Protein AF-A0A962MI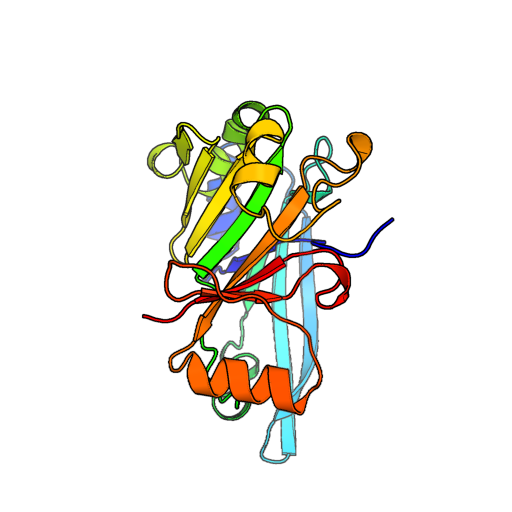Y7-F1 (afdb_monomer_lite)

Radius of gyration: 18.24 Å; chains: 1; bounding box: 44×41×44 Å

Secondary structure (DSSP, 8-state):
--SS---EEEE-S-HHHHHHHHHTTT---PEEEEEEEEEE-TTS-EEEEEEEEEEE--SS-GGG-EEEEEESSGGGTS-GGGS--TT-EEEEEEEEEEESSGGGGHHHHHHHH-GGGEEEETTEEEEEETTEEEEEEEHHHHHHH-TT-TT-S--GGG-SEEEEEEEEES-HHHHHHHHHHHT---EE-SSSEEEE-TTTTTTSEEEEE--

Foldseek 3Di:
DFWAAQEAEAEDQDQVVLLVQLVVLPQPDFDKDWDWDWAQDPVRDIDIWTKIKGWRADPVQRQHTYIYIYTPCVCRVPPVVVQDDLLQWRAWAEWEWEAQALVVCLSVLCSNQNNVQWDQDPQHIWGDDPRHIYHYGHPVCPCVVCVVAPPLDDDNVNPGHTAEIEIEGQDNVSNVVVCVVVVFDWDDDPQQWIWGYCVRVRSHIYIYHYD

pLDDT: mean 94.43, std 4.54, range [64.81, 98.5]

Structure (mmCIF, N/CA/C/O backbone):
data_AF-A0A962MIY7-F1
#
_entry.id   AF-A0A962MIY7-F1
#
loop_
_atom_site.group_PDB
_atom_site.id
_atom_site.type_symbol
_atom_site.label_atom_id
_atom_site.label_alt_id
_atom_site.label_comp_id
_atom_site.label_asym_id
_atom_site.label_entity_id
_atom_site.label_seq_id
_atom_site.pdbx_PDB_ins_code
_atom_site.Cartn_x
_atom_site.Cartn_y
_atom_site.Cartn_z
_atom_site.occupancy
_atom_site.B_iso_or_equiv
_atom_site.auth_seq_id
_atom_site.auth_comp_id
_atom_site.auth_asym_id
_atom_site.auth_atom_id
_atom_site.pdbx_PDB_model_num
ATOM 1 N N . ARG A 1 1 ? -7.114 11.416 -14.907 1.00 64.81 1 ARG A N 1
ATOM 2 C CA . ARG A 1 1 ? -7.101 11.168 -13.443 1.00 64.81 1 ARG A CA 1
ATOM 3 C C . ARG A 1 1 ? -8.048 10.003 -13.198 1.00 64.81 1 ARG A C 1
ATOM 5 O O . ARG A 1 1 ? -9.193 10.120 -13.617 1.00 64.81 1 ARG A O 1
ATOM 12 N N . ARG A 1 2 ? -7.557 8.892 -12.646 1.00 82.69 2 ARG A N 1
ATOM 13 C CA . ARG A 1 2 ? -8.313 7.644 -12.441 1.00 82.69 2 ARG A CA 1
ATOM 14 C C . ARG A 1 2 ? -8.460 7.334 -10.952 1.00 82.69 2 ARG A C 1
ATOM 16 O O . ARG A 1 2 ? -7.758 7.932 -10.138 1.00 82.69 2 ARG A O 1
ATOM 23 N N . GLU A 1 3 ? -9.341 6.402 -10.622 1.00 89.69 3 GLU A N 1
ATOM 24 C CA . GLU A 1 3 ? -9.391 5.801 -9.289 1.00 89.69 3 GLU A CA 1
ATOM 25 C C . GLU A 1 3 ? -8.168 4.896 -9.063 1.00 89.69 3 GLU A C 1
ATOM 27 O O . GLU A 1 3 ? -7.662 4.273 -10.005 1.00 89.69 3 GLU A O 1
ATOM 32 N N . GLY A 1 4 ? -7.666 4.872 -7.828 1.00 90.88 4 GLY A N 1
ATOM 33 C CA . GLY A 1 4 ? -6.518 4.067 -7.421 1.00 90.88 4 GLY A CA 1
ATOM 34 C C . GLY A 1 4 ? -5.769 4.666 -6.232 1.00 90.88 4 GLY A C 1
ATOM 35 O O . GLY A 1 4 ? -6.298 5.495 -5.487 1.00 90.88 4 GLY A O 1
ATOM 36 N N . PHE A 1 5 ? -4.511 4.255 -6.056 1.00 91.50 5 PHE A N 1
ATOM 37 C CA . PHE A 1 5 ? -3.659 4.783 -4.991 1.00 91.50 5 PHE A CA 1
ATOM 38 C C . PHE A 1 5 ? -3.386 6.266 -5.217 1.00 91.50 5 PHE A C 1
ATOM 40 O O . PHE A 1 5 ? -2.962 6.670 -6.297 1.00 91.50 5 PHE A O 1
ATOM 47 N N . SER A 1 6 ? -3.587 7.057 -4.167 1.00 89.88 6 SER A N 1
ATOM 48 C CA . SER A 1 6 ? -3.218 8.472 -4.164 1.00 89.88 6 SER A CA 1
ATOM 49 C C . SER A 1 6 ? -1.862 8.668 -3.493 1.00 89.88 6 SER A C 1
ATOM 51 O O . SER A 1 6 ? -0.923 9.164 -4.106 1.00 89.88 6 SER A O 1
ATOM 53 N N . LEU A 1 7 ? -1.753 8.241 -2.233 1.00 93.94 7 LEU A N 1
ATOM 54 C CA . LEU A 1 7 ? -0.560 8.361 -1.401 1.00 93.94 7 LEU A CA 1
ATOM 55 C C . LEU A 1 7 ? -0.507 7.184 -0.427 1.00 93.94 7 LEU A C 1
ATOM 57 O O . LEU A 1 7 ? -1.555 6.708 0.015 1.00 93.94 7 LEU A O 1
ATOM 61 N N . MET A 1 8 ? 0.697 6.768 -0.039 1.00 95.44 8 MET A N 1
ATOM 62 C CA . MET A 1 8 ? 0.891 5.789 1.034 1.00 95.44 8 MET A CA 1
ATOM 63 C C . MET A 1 8 ? 1.363 6.482 2.318 1.00 95.44 8 MET A C 1
ATOM 65 O O . MET A 1 8 ? 2.357 7.210 2.316 1.00 95.44 8 MET A O 1
ATOM 69 N N . ALA A 1 9 ? 0.635 6.245 3.410 1.00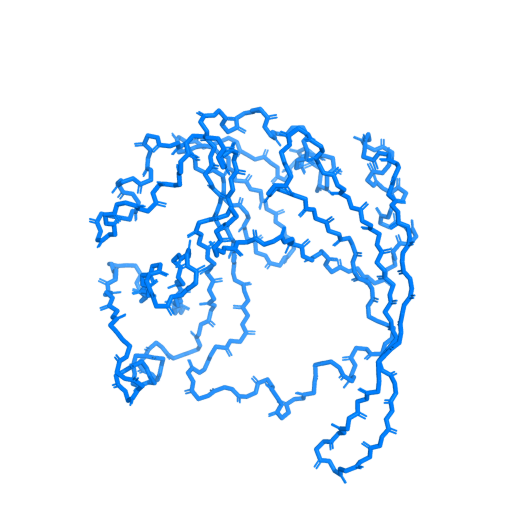 95.94 9 ALA A N 1
ATOM 70 C CA . ALA A 1 9 ? 0.964 6.750 4.737 1.00 95.94 9 ALA A CA 1
ATOM 71 C C . ALA A 1 9 ? 1.965 5.816 5.429 1.00 95.94 9 ALA A C 1
ATOM 73 O O . ALA A 1 9 ? 1.698 4.625 5.584 1.00 95.94 9 ALA A O 1
ATOM 74 N N . LEU A 1 10 ? 3.093 6.357 5.877 1.00 96.19 10 LEU A N 1
ATOM 75 C CA . LEU A 1 10 ? 4.121 5.637 6.620 1.00 96.19 10 LEU A CA 1
ATOM 76 C C . LEU A 1 10 ? 3.958 5.964 8.102 1.00 96.19 10 LEU A C 1
ATOM 78 O O . LEU A 1 10 ? 4.040 7.126 8.493 1.00 96.19 10 LEU A O 1
ATOM 82 N N . HIS A 1 11 ? 3.689 4.955 8.924 1.00 95.94 11 HIS A N 1
ATOM 83 C CA . HIS A 1 11 ? 3.542 5.149 10.363 1.00 95.94 11 HIS A CA 1
ATOM 84 C C . HIS A 1 11 ? 4.855 5.627 11.001 1.00 95.94 11 HIS A C 1
ATOM 86 O O . HIS A 1 11 ? 5.927 5.145 10.640 1.00 95.94 11 HIS A O 1
ATOM 92 N N . SER A 1 12 ? 4.745 6.551 11.955 1.00 96.31 12 SER A N 1
ATOM 93 C CA . SER A 1 12 ? 5.863 7.097 12.719 1.00 96.31 12 SER A CA 1
ATOM 94 C C . SER A 1 12 ? 5.436 7.424 14.147 1.00 96.31 12 SER A C 1
ATOM 96 O O . SER A 1 12 ? 4.415 8.084 14.352 1.00 96.31 12 SER A O 1
ATOM 98 N N . ASP A 1 13 ? 6.286 7.064 15.106 1.00 96.00 13 ASP A N 1
ATOM 99 C CA . ASP A 1 13 ? 6.188 7.493 16.509 1.00 96.00 13 ASP A CA 1
ATOM 100 C C . ASP A 1 13 ? 6.973 8.787 16.782 1.00 96.00 13 ASP A C 1
ATOM 102 O O . ASP A 1 13 ? 6.665 9.519 17.720 1.00 96.00 13 ASP A O 1
ATOM 106 N N . ASP A 1 14 ? 7.976 9.083 15.949 1.00 96.62 14 ASP A N 1
ATOM 107 C CA . ASP A 1 14 ? 8.818 10.277 16.034 1.00 96.62 14 ASP A CA 1
ATOM 108 C C . ASP A 1 14 ? 9.163 10.755 14.624 1.00 96.62 14 ASP A C 1
ATOM 110 O O . ASP A 1 14 ? 10.128 10.327 13.982 1.00 96.62 14 ASP A O 1
ATOM 114 N N . ILE A 1 15 ? 8.324 11.655 14.134 1.00 96.50 15 ILE A N 1
ATOM 115 C CA . ILE A 1 15 ? 8.387 12.116 12.755 1.00 96.50 15 ILE A CA 1
ATOM 116 C C . ILE A 1 15 ? 9.582 13.022 12.480 1.00 96.50 15 ILE A C 1
ATOM 118 O O . ILE A 1 15 ? 10.008 13.105 11.334 1.00 96.50 15 ILE A O 1
ATOM 122 N N . GLU A 1 16 ? 10.128 13.699 13.493 1.00 95.50 16 GLU A N 1
ATOM 123 C CA . GLU A 1 16 ? 11.338 14.507 13.324 1.00 95.50 16 GLU A CA 1
ATOM 124 C C . GLU A 1 16 ? 12.529 13.591 13.070 1.00 95.50 16 GLU A C 1
ATOM 126 O O . GLU A 1 16 ? 13.278 13.780 12.108 1.00 95.50 16 GLU A O 1
ATOM 131 N N . ARG A 1 17 ? 12.655 12.536 13.880 1.00 96.44 17 ARG A N 1
ATOM 132 C CA . ARG A 1 17 ? 13.689 11.519 13.705 1.00 96.44 17 ARG A CA 1
ATOM 133 C C . ARG A 1 17 ? 13.553 10.789 12.374 1.00 96.44 17 ARG A C 1
ATOM 135 O O . ARG A 1 17 ? 14.559 10.565 11.699 1.00 96.44 17 ARG A O 1
ATOM 142 N N . ASP A 1 18 ? 12.343 10.390 11.999 1.00 96.12 18 ASP A N 1
ATOM 143 C CA . ASP A 1 18 ? 12.125 9.660 10.751 1.00 96.12 18 ASP A CA 1
ATOM 144 C C . ASP A 1 18 ? 12.321 10.552 9.520 1.00 96.12 18 ASP A C 1
ATOM 146 O O . ASP A 1 18 ? 12.917 10.100 8.541 1.00 96.12 18 ASP A O 1
ATOM 150 N N . GLN A 1 19 ? 11.954 11.835 9.592 1.00 95.06 19 GLN A N 1
ATOM 151 C CA . GLN A 1 19 ? 12.275 12.810 8.551 1.00 95.06 19 GLN A CA 1
ATOM 152 C C . GLN A 1 19 ? 13.796 12.980 8.390 1.00 95.06 19 GLN A C 1
ATOM 154 O O . GLN A 1 19 ? 14.308 12.828 7.283 1.00 95.06 19 GLN A O 1
ATOM 159 N N . GLN A 1 20 ? 14.541 13.186 9.480 1.00 94.88 20 GLN A N 1
ATOM 160 C CA . GLN A 1 20 ? 16.008 13.298 9.427 1.00 94.88 20 GLN A CA 1
ATOM 161 C C . GLN A 1 20 ? 16.669 12.051 8.822 1.00 94.88 20 GLN A C 1
ATOM 163 O O . GLN A 1 20 ? 17.658 12.150 8.096 1.00 94.88 20 GLN A O 1
ATOM 168 N N . ARG A 1 21 ? 16.132 10.856 9.104 1.00 94.94 21 ARG A N 1
ATOM 169 C CA . ARG A 1 21 ? 16.646 9.592 8.555 1.00 94.94 21 ARG A CA 1
ATOM 170 C C . ARG A 1 21 ? 16.487 9.501 7.045 1.00 94.94 21 ARG A C 1
ATOM 172 O O . ARG A 1 21 ? 17.425 9.060 6.381 1.00 94.94 21 ARG A O 1
ATOM 179 N N . VAL A 1 22 ? 15.321 9.864 6.513 1.00 95.50 22 VAL A N 1
ATOM 180 C CA . VAL A 1 22 ? 15.087 9.807 5.063 1.00 95.50 22 VAL A CA 1
ATOM 181 C C . VAL A 1 22 ? 15.825 10.934 4.335 1.00 95.50 22 VAL A C 1
ATOM 183 O O . VAL A 1 22 ? 16.373 10.693 3.261 1.00 95.50 22 VAL A O 1
ATOM 186 N N . GLU A 1 23 ? 15.958 12.114 4.951 1.00 94.38 23 GLU A N 1
ATOM 187 C CA . GLU A 1 23 ? 16.774 13.227 4.442 1.00 94.38 23 GLU A CA 1
ATOM 188 C C . GLU A 1 23 ? 18.255 12.842 4.353 1.00 94.38 23 GLU A C 1
ATOM 190 O O . GLU A 1 23 ? 18.870 12.996 3.301 1.00 94.38 23 GLU A O 1
ATOM 195 N N . ALA A 1 24 ? 18.812 12.222 5.399 1.00 94.81 24 ALA A N 1
ATOM 196 C CA . ALA A 1 24 ? 20.191 11.725 5.399 1.00 94.81 24 ALA A CA 1
ATOM 197 C C . ALA A 1 24 ? 20.462 10.648 4.328 1.00 94.81 24 ALA A C 1
ATOM 199 O O . ALA A 1 24 ? 21.618 10.344 4.032 1.00 94.81 24 ALA A O 1
ATOM 200 N N . ARG A 1 25 ? 19.408 10.060 3.750 1.00 95.00 25 ARG A N 1
ATOM 201 C CA . ARG A 1 25 ? 19.469 9.088 2.650 1.00 95.00 25 ARG A CA 1
ATOM 202 C C . ARG A 1 25 ? 19.065 9.686 1.296 1.00 95.00 25 ARG A C 1
ATOM 204 O O . ARG A 1 25 ? 18.936 8.942 0.327 1.00 95.00 25 ARG A O 1
ATOM 211 N N . GLY A 1 26 ? 18.887 11.005 1.214 1.00 91.00 26 GLY A N 1
ATOM 212 C CA . GLY A 1 26 ? 18.653 11.739 -0.030 1.00 91.00 26 GLY A CA 1
ATOM 213 C C . GLY A 1 26 ? 17.190 12.056 -0.357 1.00 91.00 26 GLY A C 1
ATOM 214 O O . GLY A 1 26 ? 16.928 12.571 -1.442 1.00 91.00 26 GLY A O 1
ATOM 215 N N . LEU A 1 27 ? 16.229 11.788 0.538 1.00 91.12 27 LEU A N 1
ATOM 216 C CA . LEU A 1 27 ? 14.842 12.266 0.394 1.00 91.12 27 LEU A CA 1
ATOM 217 C C . LEU A 1 27 ? 14.665 13.606 1.106 1.00 91.12 27 LEU A C 1
ATOM 219 O O . LEU A 1 27 ? 14.038 13.699 2.159 1.00 91.12 27 LEU A O 1
ATOM 223 N N . GLU A 1 28 ? 15.256 14.641 0.518 1.00 84.19 28 GLU A N 1
ATOM 224 C CA . GLU A 1 28 ? 15.193 16.012 1.022 1.00 84.19 28 GLU A CA 1
ATOM 225 C C . GLU A 1 28 ? 13.866 16.712 0.684 1.00 84.19 28 GLU A C 1
ATOM 227 O O . GLU A 1 28 ? 13.123 16.313 -0.216 1.00 84.19 28 GLU A O 1
ATOM 232 N N . GLY A 1 29 ? 13.580 17.812 1.388 1.00 77.31 29 GLY A N 1
ATOM 233 C CA . GLY A 1 29 ? 12.489 18.722 1.026 1.00 77.31 29 GLY A CA 1
ATOM 234 C C . GLY A 1 29 ? 11.097 18.254 1.449 1.00 77.31 29 GLY A C 1
ATOM 235 O O . GLY A 1 29 ? 10.101 18.678 0.855 1.00 77.31 29 GLY A O 1
ATOM 236 N N . ALA A 1 30 ? 11.006 17.402 2.475 1.00 83.56 30 ALA A N 1
ATOM 237 C CA . ALA A 1 30 ? 9.723 16.968 3.003 1.00 83.56 30 ALA A CA 1
ATOM 238 C C . ALA A 1 30 ? 8.906 18.172 3.503 1.00 83.56 30 ALA A C 1
ATOM 240 O O . ALA A 1 30 ? 9.337 18.937 4.370 1.00 83.56 30 ALA A O 1
ATOM 241 N N . ARG A 1 31 ? 7.691 18.353 2.974 1.00 90.12 31 ARG A N 1
ATOM 242 C CA . ARG A 1 31 ? 6.809 19.434 3.435 1.00 90.12 31 ARG A CA 1
ATOM 243 C C . ARG A 1 31 ? 6.092 19.005 4.708 1.00 90.12 31 ARG A C 1
ATOM 245 O O . ARG A 1 31 ? 5.302 18.060 4.680 1.00 90.12 31 ARG A O 1
ATOM 252 N N . ARG A 1 32 ? 6.300 19.755 5.791 1.00 94.31 32 ARG A N 1
ATOM 253 C CA . ARG A 1 32 ? 5.571 19.578 7.049 1.00 94.31 32 ARG A CA 1
ATOM 254 C C . ARG A 1 32 ? 4.132 20.077 6.933 1.00 94.31 32 ARG A C 1
ATOM 256 O O . ARG A 1 32 ? 3.893 21.194 6.468 1.00 94.31 32 ARG A O 1
ATOM 263 N N . ILE A 1 33 ? 3.180 19.259 7.369 1.00 96.31 33 ILE A N 1
ATOM 264 C CA . ILE A 1 33 ? 1.768 19.628 7.512 1.00 96.31 33 ILE A CA 1
ATOM 265 C C . ILE A 1 33 ? 1.304 19.197 8.898 1.00 96.31 33 ILE A C 1
ATOM 267 O O . ILE A 1 33 ? 1.553 18.071 9.319 1.00 96.31 33 ILE A O 1
ATOM 271 N N . GLU A 1 34 ? 0.600 20.082 9.592 1.00 96.50 34 GLU A N 1
ATOM 272 C CA . GLU A 1 34 ? -0.001 19.799 10.891 1.00 96.50 34 GLU A CA 1
ATOM 273 C C . GLU A 1 34 ? -1.473 20.160 10.837 1.00 96.50 34 GLU A C 1
ATOM 275 O O . GLU A 1 34 ? -1.845 21.223 10.333 1.00 96.50 34 GLU A O 1
ATOM 280 N N . PHE A 1 35 ? -2.322 19.260 11.319 1.00 95.81 35 PHE A N 1
ATOM 281 C CA . PHE A 1 35 ? -3.752 19.509 11.358 1.00 95.81 35 PHE A CA 1
ATOM 282 C C . PHE A 1 35 ? -4.421 18.761 12.503 1.00 95.81 35 PHE A C 1
ATOM 284 O O . PHE A 1 35 ? -3.868 17.841 13.113 1.00 95.81 35 PHE A O 1
ATOM 291 N N . ARG A 1 36 ? -5.646 19.195 12.791 1.00 96.44 36 ARG A N 1
ATOM 292 C CA . ARG A 1 36 ? -6.515 18.619 13.808 1.00 96.44 36 ARG A CA 1
ATOM 293 C C . ARG A 1 36 ? -7.875 18.347 13.196 1.00 96.44 36 ARG A C 1
ATOM 295 O O . ARG A 1 36 ? -8.308 19.084 12.309 1.00 96.44 36 ARG A O 1
ATOM 302 N N . ARG A 1 37 ? -8.541 17.294 13.655 1.00 94.81 37 ARG A N 1
ATOM 303 C CA . ARG A 1 37 ? -9.930 17.004 13.285 1.00 94.81 37 ARG A CA 1
ATOM 304 C C . ARG A 1 37 ? -10.723 16.612 14.519 1.00 94.81 37 ARG A C 1
ATOM 306 O O . ARG A 1 37 ? -10.234 15.822 15.325 1.00 94.81 37 ARG A O 1
ATOM 313 N N . ALA A 1 38 ? -11.938 17.134 14.632 1.00 95.44 38 ALA A N 1
ATOM 314 C CA . ALA A 1 38 ? -12.875 16.698 15.655 1.00 95.44 38 ALA A CA 1
ATOM 315 C C . ALA A 1 38 ? -13.226 15.214 15.457 1.00 95.44 38 ALA A C 1
ATOM 317 O O . ALA A 1 38 ? -13.369 14.740 14.326 1.00 95.44 38 ALA A O 1
ATOM 318 N N . VAL A 1 39 ? -13.358 14.492 16.564 1.00 93.81 39 VAL A N 1
ATOM 319 C CA . VAL A 1 39 ? -13.723 13.079 16.638 1.00 93.81 39 VAL A CA 1
ATOM 320 C C . VAL A 1 39 ? -14.839 12.935 17.662 1.00 93.81 39 VAL A C 1
ATOM 322 O O . VAL A 1 39 ? -14.745 13.473 18.763 1.00 93.81 39 VAL A O 1
ATOM 325 N N . VAL A 1 40 ? -15.884 12.195 17.295 1.00 93.69 40 VAL A N 1
ATOM 326 C CA . VAL A 1 40 ? -16.938 11.763 18.218 1.00 93.69 40 VAL A CA 1
ATOM 327 C C . VAL A 1 40 ? -16.700 10.290 18.530 1.00 93.69 40 VAL A C 1
ATOM 329 O O . VAL A 1 40 ? -16.653 9.465 17.617 1.00 93.69 40 VAL A O 1
ATOM 332 N N . LEU A 1 41 ? -16.499 9.972 19.804 1.00 92.06 41 LEU A N 1
ATOM 333 C CA . LEU A 1 41 ? -16.246 8.622 20.296 1.00 92.06 41 LEU A CA 1
ATOM 334 C C . LEU A 1 41 ? -17.548 7.809 20.405 1.00 92.06 41 LEU A C 1
ATOM 336 O O . LEU A 1 41 ? -18.637 8.389 20.423 1.00 92.06 41 LEU A O 1
ATOM 340 N N . PRO A 1 42 ? -17.469 6.466 20.498 1.00 91.06 42 PRO A N 1
ATOM 341 C CA . PRO A 1 42 ? -18.657 5.614 20.614 1.00 91.06 42 PRO A CA 1
ATOM 342 C C . PRO A 1 42 ? -19.557 5.924 21.819 1.00 91.06 42 PRO A C 1
ATOM 344 O O . PRO A 1 42 ? -20.757 5.672 21.760 1.00 91.06 42 PRO A O 1
ATOM 347 N N . ASP A 1 43 ? -18.998 6.479 22.896 1.00 92.31 43 ASP A N 1
ATOM 348 C CA . ASP A 1 43 ? -19.735 6.915 24.089 1.00 92.31 43 ASP A CA 1
ATOM 349 C C . ASP A 1 43 ? -20.378 8.312 23.940 1.00 92.31 43 ASP A C 1
ATOM 351 O O . ASP A 1 43 ? -21.022 8.803 24.867 1.00 92.31 43 ASP A O 1
ATOM 355 N N . GLY A 1 44 ? -20.223 8.952 22.775 1.00 93.25 44 GLY A N 1
ATOM 356 C CA . GLY A 1 44 ? -20.698 10.304 22.481 1.00 93.25 44 GLY A CA 1
ATOM 357 C C . GLY A 1 44 ? -19.735 11.420 22.901 1.00 93.25 44 GLY A C 1
ATOM 358 O O . GLY A 1 44 ? -20.015 12.589 22.622 1.00 93.25 44 GLY A O 1
ATOM 359 N N . GLY A 1 45 ? -18.606 11.093 23.538 1.00 93.62 45 GLY A N 1
ATOM 360 C CA . GLY A 1 45 ? -17.563 12.051 23.893 1.00 93.62 45 GLY A CA 1
ATOM 361 C C . GLY A 1 45 ? -16.937 12.707 22.661 1.00 93.62 45 GLY A C 1
ATOM 362 O O . GLY A 1 45 ? -16.866 12.106 21.590 1.00 93.62 45 GLY A O 1
ATOM 363 N N . GLN A 1 46 ? -16.474 13.949 22.806 1.00 95.19 46 GLN A N 1
ATOM 364 C CA . GLN A 1 46 ? -15.793 14.682 21.737 1.00 95.19 46 GLN A CA 1
ATOM 365 C C . GLN A 1 46 ? -14.339 14.945 22.107 1.00 95.19 46 GLN A C 1
ATOM 367 O O . GLN A 1 46 ? -14.035 15.323 23.237 1.00 95.19 46 GLN A O 1
ATOM 372 N N . ASP A 1 47 ? -13.450 14.774 21.138 1.00 95.56 47 ASP A N 1
ATOM 373 C CA . ASP A 1 47 ? -12.034 15.109 21.256 1.00 95.56 47 ASP A CA 1
ATOM 374 C C . ASP A 1 47 ? -11.482 15.504 19.873 1.00 95.56 47 ASP A C 1
ATOM 376 O O . ASP A 1 47 ? -12.197 15.480 18.871 1.00 95.56 47 ASP A O 1
ATOM 380 N N . GLU A 1 48 ? -10.209 15.869 19.789 1.00 95.88 48 GLU A N 1
ATOM 381 C CA . GLU A 1 48 ? -9.524 16.181 18.540 1.00 95.88 48 GLU A CA 1
ATOM 382 C C . GLU A 1 48 ? -8.384 15.198 18.282 1.00 95.88 48 GLU A C 1
ATOM 384 O O . GLU A 1 48 ? -7.442 15.089 19.069 1.00 95.88 48 GLU A O 1
ATOM 389 N N . ALA A 1 49 ? -8.416 14.525 17.132 1.00 94.56 49 ALA A N 1
ATOM 390 C CA . ALA A 1 49 ? -7.240 13.831 16.626 1.00 94.56 49 ALA A CA 1
ATOM 391 C C . ALA A 1 49 ? -6.234 14.870 16.117 1.00 94.56 49 ALA A C 1
ATOM 393 O O . ALA A 1 49 ? -6.582 15.741 15.317 1.00 94.56 49 ALA A O 1
ATOM 394 N N . VAL A 1 50 ? -4.987 14.760 16.575 1.00 96.75 50 VAL A N 1
ATOM 395 C CA . VAL A 1 50 ? -3.886 15.668 16.234 1.00 96.75 50 VAL A CA 1
ATOM 396 C C . VAL A 1 50 ? -2.864 14.894 15.413 1.00 96.75 50 VAL A C 1
ATOM 398 O O . VAL A 1 50 ? -2.391 13.841 15.849 1.00 96.75 50 VAL A O 1
ATOM 401 N N . VAL A 1 51 ? -2.539 15.409 14.227 1.00 97.19 51 VAL A N 1
ATOM 402 C CA . VAL A 1 51 ? -1.747 14.690 13.224 1.00 97.19 51 VAL A CA 1
ATOM 403 C C . VAL A 1 51 ? -0.638 15.575 12.680 1.00 97.19 51 VAL A C 1
ATOM 405 O O . VAL A 1 51 ? -0.860 16.744 12.353 1.00 97.19 51 VAL A O 1
ATOM 408 N N . SER A 1 52 ? 0.539 14.981 12.520 1.00 97.94 52 SER A N 1
ATOM 409 C CA . SER A 1 5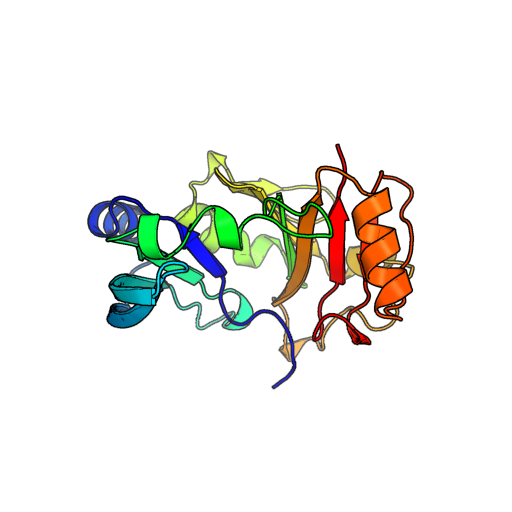2 ? 1.656 15.574 11.798 1.00 97.94 52 SER A CA 1
ATOM 410 C C . SER A 1 52 ? 2.033 14.715 10.600 1.00 97.94 52 SER A C 1
ATOM 412 O O . SER A 1 52 ? 2.192 13.501 10.735 1.00 97.94 52 SER A O 1
ATOM 414 N N . LEU A 1 53 ? 2.210 15.350 9.443 1.00 97.75 53 LEU A N 1
ATOM 415 C CA . LEU A 1 53 ? 2.635 14.711 8.202 1.00 97.75 53 LEU A CA 1
ATOM 416 C C . LEU A 1 53 ? 3.945 15.316 7.693 1.00 97.75 53 LEU A C 1
ATOM 418 O O . LEU A 1 53 ? 4.117 16.535 7.728 1.00 97.75 53 LEU A O 1
ATOM 422 N N . ALA A 1 54 ? 4.827 14.487 7.144 1.00 97.56 54 ALA A N 1
ATOM 423 C CA . ALA A 1 54 ? 5.970 14.915 6.343 1.00 97.56 54 ALA A CA 1
ATOM 424 C C . ALA A 1 54 ? 5.790 14.359 4.926 1.00 97.56 54 ALA A C 1
ATOM 426 O O . ALA A 1 54 ? 5.880 13.151 4.708 1.00 97.56 54 ALA A O 1
ATOM 427 N N . MET A 1 55 ? 5.460 15.235 3.976 1.00 96.69 55 MET A N 1
ATOM 428 C CA . MET A 1 55 ? 5.121 14.847 2.605 1.00 96.69 55 MET A CA 1
ATOM 429 C C . MET A 1 55 ? 6.385 14.534 1.803 1.00 96.69 55 MET A C 1
ATOM 431 O O . MET A 1 55 ? 7.185 15.435 1.559 1.00 96.69 55 MET A O 1
ATOM 435 N N . LEU A 1 56 ? 6.525 13.293 1.340 1.00 95.31 56 LEU A N 1
ATOM 436 C CA . LEU A 1 56 ? 7.640 12.802 0.529 1.00 95.31 56 LEU A CA 1
ATOM 437 C C . LEU A 1 56 ? 7.177 12.637 -0.923 1.00 95.31 56 LEU A C 1
ATOM 439 O O . LEU A 1 56 ? 6.885 11.534 -1.397 1.00 95.31 56 LEU A O 1
ATOM 443 N N . ILE A 1 57 ? 7.059 13.772 -1.612 1.00 92.94 57 ILE A N 1
ATOM 444 C CA . ILE A 1 57 ? 6.583 13.828 -2.997 1.00 92.94 57 ILE A CA 1
ATOM 445 C C . ILE A 1 57 ? 7.654 13.285 -3.943 1.00 92.94 57 ILE A C 1
ATOM 447 O O . ILE A 1 57 ? 8.830 13.611 -3.807 1.00 92.94 57 ILE A O 1
ATOM 451 N N . GLN A 1 58 ? 7.232 12.486 -4.923 1.00 91.25 58 GLN A N 1
ATOM 452 C CA . GLN A 1 58 ? 8.075 11.978 -6.003 1.00 91.25 58 GLN A CA 1
ATOM 453 C C . GLN A 1 58 ? 7.687 12.646 -7.326 1.00 91.25 58 GLN A C 1
ATOM 455 O O . GLN A 1 58 ? 6.775 12.171 -7.996 1.00 91.25 58 GLN A O 1
ATOM 460 N N . PRO A 1 59 ? 8.344 13.748 -7.737 1.00 89.94 59 PRO A N 1
ATOM 461 C CA . PRO A 1 59 ? 7.948 14.483 -8.939 1.00 89.94 59 PRO A CA 1
ATOM 462 C C . PRO A 1 59 ? 8.044 13.656 -10.224 1.00 89.94 59 PRO A C 1
ATOM 464 O O . PRO A 1 59 ? 7.195 13.797 -11.098 1.00 89.94 59 PRO A O 1
ATOM 467 N N . ALA A 1 60 ? 9.052 12.781 -10.324 1.00 90.19 60 ALA A N 1
ATOM 468 C CA . ALA A 1 60 ? 9.210 11.880 -11.465 1.00 90.19 60 ALA A CA 1
ATOM 469 C C . ALA A 1 60 ? 8.110 10.807 -11.510 1.00 90.19 60 ALA A C 1
ATOM 471 O O . ALA A 1 60 ? 7.677 10.417 -12.589 1.00 90.19 60 ALA A O 1
ATOM 472 N N . TYR A 1 61 ? 7.634 10.373 -10.337 1.00 92.06 61 TYR A N 1
ATOM 473 C CA . TYR A 1 61 ? 6.644 9.309 -10.187 1.00 92.06 61 TYR A CA 1
ATOM 474 C C . TYR A 1 61 ? 5.571 9.689 -9.154 1.00 92.06 61 TYR A C 1
ATOM 476 O O . TYR A 1 61 ? 5.555 9.143 -8.047 1.00 92.06 61 TYR A O 1
ATOM 484 N N . PRO A 1 62 ? 4.651 10.620 -9.475 1.00 92.00 62 PRO A N 1
ATOM 485 C CA . PRO A 1 62 ? 3.726 11.177 -8.485 1.00 92.00 62 PRO A CA 1
ATOM 486 C C . PRO A 1 62 ? 2.869 10.126 -7.774 1.00 92.00 62 PRO A C 1
ATOM 488 O O . PRO A 1 62 ? 2.623 10.258 -6.576 1.00 92.00 62 PRO A O 1
ATOM 491 N N . ASN A 1 63 ? 2.500 9.052 -8.476 1.00 93.00 63 ASN A N 1
ATOM 492 C CA . ASN A 1 63 ? 1.699 7.938 -7.958 1.00 93.00 63 ASN A CA 1
ATOM 493 C C . ASN A 1 63 ? 2.458 7.026 -6.967 1.00 93.00 63 ASN A C 1
ATOM 495 O O . ASN A 1 63 ? 1.861 6.111 -6.400 1.00 93.00 63 ASN A O 1
ATOM 499 N N . LEU A 1 64 ? 3.757 7.261 -6.753 1.00 94.69 64 LEU A N 1
ATOM 500 C CA . LEU A 1 64 ? 4.570 6.616 -5.714 1.00 94.69 64 LEU A CA 1
ATOM 501 C C . LEU A 1 64 ? 4.796 7.510 -4.494 1.00 94.69 64 LEU A C 1
ATOM 503 O O . LEU A 1 64 ? 5.484 7.100 -3.562 1.00 94.69 64 LEU A O 1
ATOM 507 N N . SER A 1 65 ? 4.254 8.729 -4.497 1.00 94.75 65 SER A N 1
ATOM 508 C CA . SER A 1 65 ? 4.453 9.666 -3.396 1.00 94.75 65 SER A CA 1
ATOM 509 C C . SER A 1 65 ? 3.930 9.084 -2.081 1.00 94.75 65 SER A C 1
ATOM 511 O O . SER A 1 65 ? 2.869 8.454 -2.014 1.00 94.75 65 SER A O 1
ATOM 513 N N . THR A 1 66 ? 4.676 9.327 -1.012 1.00 95.94 66 THR A N 1
ATOM 514 C CA . THR A 1 66 ? 4.352 8.855 0.336 1.00 95.94 66 THR A CA 1
ATOM 515 C C . THR A 1 66 ? 4.353 10.019 1.313 1.00 95.94 66 THR A C 1
ATOM 517 O O . THR A 1 66 ? 4.704 11.152 0.971 1.00 95.94 66 THR A O 1
ATOM 520 N N . PHE A 1 67 ? 3.931 9.768 2.544 1.00 97.12 67 PHE A N 1
ATOM 521 C CA . PHE A 1 67 ? 4.138 10.713 3.630 1.00 97.12 67 PHE A CA 1
ATOM 522 C C . PHE A 1 67 ? 4.360 9.978 4.941 1.00 97.12 67 PHE A C 1
ATOM 524 O O . PHE A 1 67 ? 3.696 8.982 5.219 1.00 97.12 67 PHE A O 1
ATOM 531 N N . ILE A 1 68 ? 5.263 10.494 5.767 1.00 97.62 68 ILE A N 1
ATOM 532 C CA . ILE A 1 68 ? 5.409 10.037 7.149 1.00 97.62 68 ILE A CA 1
ATOM 533 C C . ILE A 1 68 ? 4.256 10.635 7.953 1.00 97.62 68 ILE A C 1
ATOM 535 O O . ILE A 1 68 ? 3.941 11.811 7.786 1.00 97.62 68 ILE A O 1
ATOM 539 N N . CYS A 1 69 ? 3.606 9.836 8.791 1.00 97.50 69 CYS A N 1
ATOM 540 C CA . CYS A 1 69 ? 2.405 10.197 9.529 1.00 97.50 69 CYS A CA 1
ATOM 541 C C . CYS A 1 69 ? 2.553 9.830 11.004 1.00 97.50 69 CYS A C 1
ATOM 543 O O . CYS A 1 69 ? 2.561 8.649 11.358 1.00 97.50 69 CYS A O 1
ATOM 545 N N . GLN A 1 70 ? 2.564 10.846 11.864 1.00 97.81 70 GLN A N 1
ATOM 546 C CA . GLN A 1 70 ? 2.503 10.677 13.310 1.00 97.81 70 GLN A CA 1
ATOM 547 C C . GLN A 1 70 ? 1.123 11.067 13.831 1.00 97.81 70 GLN A C 1
ATOM 549 O O . GLN A 1 70 ? 0.659 12.197 13.655 1.00 97.81 70 GLN A O 1
ATOM 554 N N . GLN A 1 71 ? 0.476 10.103 14.481 1.00 97.06 71 GLN A N 1
ATOM 555 C CA . GLN A 1 71 ? -0.768 10.296 15.217 1.00 97.06 71 GLN A CA 1
ATOM 556 C C . GLN A 1 71 ? -0.412 10.587 16.675 1.00 97.06 71 GLN A C 1
ATOM 558 O O . GLN A 1 71 ? 0.079 9.707 17.373 1.00 97.06 71 GLN A O 1
ATOM 563 N N . HIS A 1 72 ? -0.668 11.803 17.157 1.00 96.81 72 HIS A N 1
ATOM 564 C CA . HIS A 1 72 ? -0.312 12.192 18.534 1.00 96.81 72 HIS A CA 1
ATOM 565 C C . HIS A 1 72 ? -1.305 11.680 19.581 1.00 96.81 72 HIS A C 1
ATOM 567 O O . HIS A 1 72 ? -1.007 11.645 20.771 1.00 96.81 72 HIS A O 1
ATOM 573 N N . LYS A 1 73 ? -2.505 11.292 19.136 1.00 95.56 73 LYS A N 1
ATOM 574 C CA . LYS A 1 73 ? -3.562 10.703 19.968 1.00 95.56 73 LYS A CA 1
ATOM 575 C C . LYS A 1 73 ? -4.047 9.395 19.327 1.00 95.56 73 LYS A C 1
ATOM 577 O O . LYS A 1 73 ? -5.177 9.346 18.837 1.00 95.56 73 LYS A O 1
ATOM 582 N N . PRO A 1 74 ? -3.188 8.356 19.275 1.00 93.81 74 PRO A N 1
ATOM 583 C CA . PRO A 1 74 ? -3.458 7.088 18.590 1.00 93.81 74 PRO A CA 1
ATOM 584 C C . PRO A 1 74 ? -4.795 6.449 19.006 1.00 93.81 74 PRO A C 1
ATOM 586 O O . PRO A 1 74 ? -5.553 5.965 18.168 1.00 93.81 74 PRO A O 1
ATOM 589 N N . GLN A 1 75 ? -5.139 6.531 20.289 1.00 93.12 75 GLN A N 1
ATOM 590 C CA . GLN A 1 75 ? -6.373 6.002 20.871 1.00 93.12 75 GLN A CA 1
ATOM 591 C C . GLN A 1 75 ? -7.665 6.614 20.301 1.00 93.12 75 GLN A C 1
ATOM 593 O O . GLN A 1 75 ? -8.727 6.025 20.454 1.00 93.12 75 GLN A O 1
ATOM 598 N N . LEU A 1 76 ? -7.592 7.782 19.649 1.00 93.62 76 LEU A N 1
ATOM 599 C CA . LEU A 1 76 ? -8.733 8.409 18.967 1.00 93.62 76 LEU A CA 1
ATOM 600 C C . LEU A 1 76 ? -8.879 7.953 17.506 1.00 93.62 76 LEU A C 1
ATOM 602 O O . LEU A 1 76 ? -9.840 8.325 16.836 1.00 93.62 76 LEU A O 1
ATOM 606 N N . VAL A 1 77 ? -7.906 7.200 16.991 1.00 91.31 77 VAL A N 1
ATOM 607 C CA . VAL A 1 77 ? -7.884 6.668 15.622 1.00 91.31 77 VAL A CA 1
ATOM 608 C C . VAL A 1 77 ? -8.152 5.169 15.641 1.00 91.31 77 VAL A C 1
ATOM 610 O O . VAL A 1 77 ? -9.032 4.696 14.927 1.00 91.31 77 VAL A O 1
ATOM 613 N N . TRP A 1 78 ? -7.435 4.437 16.494 1.00 91.62 78 TRP A N 1
ATOM 614 C CA . TRP A 1 78 ? -7.574 2.993 16.678 1.00 91.62 78 TRP A CA 1
ATOM 615 C C . TRP A 1 78 ? -8.501 2.683 17.853 1.00 91.62 78 TRP A C 1
ATOM 617 O O . TRP A 1 78 ? -8.099 2.092 18.855 1.00 91.62 78 TRP A O 1
ATOM 627 N N . VAL A 1 79 ? -9.750 3.138 17.750 1.00 92.88 79 VAL A N 1
ATOM 628 C CA . VAL A 1 79 ? -10.786 2.822 18.739 1.00 92.88 79 VAL A CA 1
ATOM 629 C C . VAL A 1 79 ? -11.184 1.352 18.557 1.00 92.88 79 VAL A C 1
ATOM 631 O O . VAL A 1 79 ? -11.643 1.008 17.468 1.00 92.88 79 VAL A O 1
ATOM 634 N N . PRO A 1 80 ? -11.075 0.488 19.587 1.00 91.88 80 PRO A N 1
ATOM 635 C CA . PRO A 1 80 ? -11.306 -0.953 19.440 1.00 91.88 80 PRO A CA 1
ATOM 636 C C . PRO A 1 80 ? -12.642 -1.306 18.776 1.00 91.88 80 PRO A C 1
ATOM 638 O O . PRO A 1 80 ? -12.679 -2.121 17.862 1.00 91.88 80 PRO A O 1
ATOM 641 N N . ALA A 1 81 ? -13.716 -0.601 19.146 1.00 89.69 81 ALA A N 1
ATOM 642 C CA . ALA A 1 81 ? -15.046 -0.801 18.571 1.00 89.69 81 ALA A CA 1
ATOM 643 C C . ALA A 1 81 ? -15.131 -0.519 17.054 1.00 89.69 81 ALA A C 1
ATOM 645 O O . ALA A 1 81 ? -16.040 -1.011 16.395 1.00 89.69 81 ALA A O 1
ATOM 646 N N . TRP A 1 82 ? -14.217 0.277 16.486 1.00 91.25 82 TRP A N 1
ATOM 647 C CA . TRP A 1 82 ? -14.145 0.543 15.041 1.00 91.25 82 TRP A CA 1
ATOM 648 C C . TRP A 1 82 ? -13.233 -0.433 14.294 1.00 91.25 82 TRP A C 1
ATOM 650 O O . TRP A 1 82 ? -13.303 -0.496 13.070 1.00 91.25 82 TRP A O 1
ATOM 660 N N . CYS A 1 83 ? -12.391 -1.177 15.015 1.00 92.94 83 CYS A N 1
ATOM 661 C CA . CYS A 1 83 ? -11.482 -2.182 14.462 1.00 92.94 83 CYS A CA 1
ATOM 662 C C . CYS A 1 83 ? -12.104 -3.589 14.421 1.00 92.94 83 CYS A C 1
ATOM 664 O O . CYS A 1 83 ? -11.478 -4.530 13.942 1.00 92.94 83 CYS A O 1
ATOM 666 N N . GLU A 1 84 ? -13.334 -3.752 14.914 1.00 93.50 84 GLU A N 1
ATOM 667 C CA . GLU A 1 84 ? -14.088 -4.998 14.805 1.00 93.50 84 GLU A CA 1
ATOM 668 C C . GLU A 1 84 ? -14.891 -5.021 13.500 1.00 93.50 84 GLU A C 1
ATOM 670 O O . GLU A 1 84 ? -15.937 -4.382 13.364 1.00 93.50 84 GLU A O 1
ATOM 675 N N . HIS A 1 85 ? -14.405 -5.781 12.519 1.00 95.88 85 HIS A N 1
ATOM 676 C CA . HIS A 1 85 ? -15.018 -5.846 11.196 1.00 95.88 85 HIS A CA 1
ATOM 677 C C . HIS A 1 85 ? -15.785 -7.166 10.973 1.00 95.88 85 HIS A C 1
ATOM 679 O O . HIS A 1 85 ? -15.284 -8.239 11.322 1.00 95.88 85 HIS A O 1
ATOM 685 N N . PRO A 1 86 ? -16.981 -7.151 10.342 1.00 96.88 86 PRO A N 1
ATOM 686 C CA . PRO A 1 86 ? -17.726 -8.376 10.022 1.00 96.88 86 PRO A CA 1
ATOM 687 C C . PRO A 1 86 ? -16.967 -9.354 9.117 1.00 96.88 86 PRO A C 1
ATOM 689 O O . PRO A 1 86 ? -17.149 -10.561 9.237 1.00 96.88 86 PRO A O 1
ATOM 692 N N . ASN A 1 87 ? -16.101 -8.834 8.244 1.00 97.00 87 ASN A N 1
ATOM 693 C CA . ASN A 1 87 ? -15.229 -9.616 7.362 1.00 97.00 87 ASN A CA 1
ATOM 694 C C . ASN A 1 87 ? -13.940 -10.097 8.054 1.00 97.00 87 ASN A C 1
ATOM 696 O O . ASN A 1 87 ? -13.077 -10.653 7.380 1.00 97.00 87 ASN A O 1
ATOM 700 N N . LYS A 1 88 ? -13.795 -9.833 9.362 1.00 97.44 88 LYS A N 1
ATOM 701 C CA . LYS A 1 88 ? -12.651 -10.209 10.206 1.00 97.44 88 LYS A CA 1
ATOM 702 C C . LYS A 1 88 ? -11.293 -9.703 9.717 1.00 97.44 88 LYS A C 1
ATOM 704 O O . LYS A 1 88 ? -10.264 -10.223 10.140 1.00 97.44 88 LYS A O 1
ATOM 709 N N . ALA A 1 89 ? -11.291 -8.687 8.853 1.00 97.31 89 ALA A N 1
ATOM 710 C CA . ALA A 1 89 ? -10.068 -8.009 8.463 1.00 97.31 89 ALA A CA 1
ATOM 711 C C . ALA A 1 89 ? -9.437 -7.320 9.679 1.00 97.31 89 ALA A C 1
ATOM 713 O O . ALA A 1 89 ? -10.168 -6.759 10.489 1.00 97.31 89 ALA A O 1
ATOM 714 N N . ASP A 1 90 ? -8.114 -7.347 9.814 1.00 95.88 90 ASP A N 1
ATOM 715 C CA . ASP A 1 90 ? -7.431 -6.772 10.988 1.00 95.88 90 ASP A CA 1
ATOM 716 C C . ASP A 1 90 ? -6.094 -6.074 10.674 1.00 95.88 90 ASP A C 1
ATOM 718 O O . ASP A 1 90 ? -5.503 -5.447 11.553 1.00 95.88 90 ASP A O 1
ATOM 722 N N . GLY A 1 91 ? -5.624 -6.104 9.423 1.00 95.19 91 GLY A N 1
ATOM 723 C CA . GLY A 1 91 ? -4.391 -5.413 9.058 1.00 95.19 91 GLY A CA 1
ATOM 724 C C . GLY A 1 91 ? -4.066 -5.440 7.573 1.00 95.19 91 GLY A C 1
ATOM 725 O O . GLY A 1 91 ? -4.497 -6.317 6.833 1.00 95.19 91 GLY A O 1
ATOM 726 N N . ILE A 1 92 ? -3.263 -4.477 7.124 1.00 96.06 92 ILE A N 1
ATOM 727 C CA . ILE A 1 92 ? -2.672 -4.484 5.781 1.00 96.06 92 ILE A CA 1
ATOM 728 C C . ILE A 1 92 ? -1.408 -5.350 5.831 1.00 96.06 92 ILE A C 1
ATOM 730 O O . ILE A 1 92 ? -0.556 -5.149 6.690 1.00 96.06 92 ILE A O 1
ATOM 734 N N . ARG A 1 93 ? -1.283 -6.315 4.917 1.00 96.19 93 ARG A N 1
ATOM 735 C CA . ARG A 1 93 ? -0.095 -7.178 4.765 1.00 96.19 93 ARG A CA 1
ATOM 736 C C . ARG A 1 93 ? 0.874 -6.660 3.718 1.00 96.19 93 ARG A C 1
ATOM 738 O O . ARG A 1 93 ? 2.059 -6.985 3.763 1.00 96.19 93 ARG A O 1
ATOM 745 N N . GLY A 1 94 ? 0.387 -5.862 2.779 1.00 97.19 94 GLY A N 1
ATOM 746 C CA . GLY A 1 94 ? 1.235 -5.313 1.745 1.00 97.19 94 GLY A CA 1
ATOM 747 C C . GLY A 1 94 ? 0.477 -4.529 0.698 1.00 97.19 94 GLY A C 1
ATOM 748 O O . GLY A 1 94 ? -0.753 -4.455 0.688 1.00 97.19 94 GLY A O 1
ATOM 749 N N . VAL A 1 95 ? 1.256 -3.940 -0.194 1.00 98.06 95 VAL A N 1
ATOM 750 C CA . VAL A 1 95 ? 0.761 -3.230 -1.365 1.00 98.06 95 VAL A CA 1
ATOM 751 C C . VAL A 1 95 ? 1.585 -3.623 -2.578 1.00 98.06 95 VAL A C 1
ATOM 753 O O . VAL A 1 95 ? 2.789 -3.862 -2.480 1.00 98.06 95 VAL A O 1
ATOM 756 N N . THR A 1 96 ? 0.935 -3.678 -3.734 1.00 98.12 96 THR A N 1
ATOM 757 C CA . THR A 1 96 ? 1.588 -3.983 -5.005 1.00 98.12 96 THR A CA 1
ATOM 758 C C . THR A 1 96 ? 1.510 -2.781 -5.926 1.00 98.12 96 THR A C 1
ATOM 760 O O . THR A 1 96 ? 0.428 -2.264 -6.206 1.00 98.12 96 THR A O 1
ATOM 763 N N . TYR A 1 97 ? 2.663 -2.379 -6.437 1.00 98.06 97 TYR A N 1
ATOM 764 C CA . TYR A 1 97 ? 2.841 -1.416 -7.507 1.00 98.06 97 TYR A CA 1
ATOM 765 C C . TYR A 1 97 ? 3.237 -2.136 -8.794 1.00 98.06 97 TYR A C 1
ATOM 767 O O . TYR A 1 97 ? 3.781 -3.240 -8.768 1.00 98.06 97 TYR A O 1
ATOM 775 N N . VAL A 1 98 ? 3.004 -1.480 -9.925 1.00 97.69 98 VAL A N 1
ATOM 776 C CA . VAL A 1 98 ? 3.581 -1.857 -11.215 1.00 97.69 98 VAL A CA 1
ATOM 777 C C . VAL A 1 98 ? 4.506 -0.756 -11.709 1.00 97.69 98 VAL A C 1
ATOM 779 O O . VAL A 1 98 ? 4.187 0.424 -11.572 1.00 97.69 98 VAL A O 1
ATOM 782 N N . ALA A 1 99 ? 5.622 -1.144 -12.315 1.00 97.12 99 ALA A N 1
ATOM 783 C CA . ALA A 1 99 ? 6.543 -0.274 -13.033 1.00 97.12 99 ALA A CA 1
ATOM 784 C C . ALA A 1 99 ? 7.001 -0.969 -14.324 1.00 97.12 99 ALA A C 1
ATOM 786 O O . ALA A 1 99 ? 7.143 -2.189 -14.347 1.00 97.12 99 ALA A O 1
ATOM 787 N N . ASP A 1 100 ? 7.251 -0.219 -15.398 1.00 96.19 100 ASP A N 1
ATOM 788 C CA . ASP A 1 100 ? 7.901 -0.798 -16.587 1.00 96.19 100 ASP A CA 1
ATOM 789 C C . ASP A 1 100 ? 9.361 -1.165 -16.298 1.00 96.19 100 ASP A C 1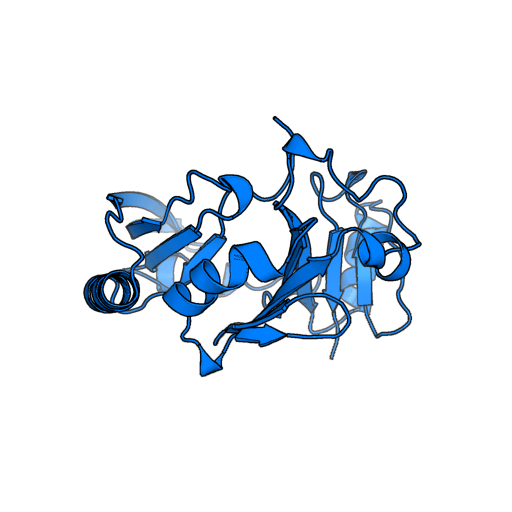
ATOM 791 O O . ASP A 1 100 ? 9.827 -2.234 -16.683 1.00 96.19 100 ASP A O 1
ATOM 795 N N . GLU A 1 101 ? 10.039 -0.331 -15.511 1.00 95.56 101 GLU A N 1
ATOM 796 C CA . GLU A 1 101 ? 11.395 -0.565 -15.022 1.00 95.56 101 GLU A CA 1
ATOM 797 C C . GLU A 1 101 ? 11.397 -0.517 -13.484 1.00 95.56 101 GLU A C 1
ATOM 799 O O . GLU A 1 101 ? 11.631 0.547 -12.905 1.00 95.56 101 GLU A O 1
ATOM 804 N N . PRO A 1 102 ? 11.126 -1.637 -12.779 1.00 97.38 102 PRO A N 1
ATOM 805 C CA . PRO A 1 102 ? 11.121 -1.659 -11.313 1.00 97.38 102 PRO A CA 1
ATOM 806 C C . PRO A 1 102 ? 12.418 -1.125 -10.699 1.00 97.38 102 PRO A C 1
ATOM 808 O O . PRO A 1 102 ? 12.387 -0.403 -9.708 1.00 97.38 102 PRO A O 1
ATOM 811 N N . ASP A 1 103 ? 13.561 -1.399 -11.328 1.00 96.19 103 ASP A N 1
ATOM 812 C CA . ASP A 1 103 ? 14.864 -0.940 -10.850 1.00 96.19 103 ASP A CA 1
ATOM 813 C C . ASP A 1 103 ? 14.974 0.589 -10.741 1.00 96.19 103 ASP A C 1
ATOM 815 O O . ASP A 1 103 ? 15.684 1.073 -9.854 1.00 96.19 103 ASP A O 1
ATOM 819 N N . ALA A 1 104 ? 14.243 1.346 -11.569 1.00 95.75 104 ALA A N 1
ATOM 820 C CA . ALA A 1 104 ? 14.271 2.808 -11.579 1.00 95.75 104 ALA A CA 1
ATOM 821 C C . ALA A 1 104 ? 13.788 3.426 -10.255 1.00 95.75 104 ALA A C 1
ATOM 823 O O . ALA A 1 104 ? 14.174 4.543 -9.914 1.00 95.75 104 ALA A O 1
ATOM 824 N N . VAL A 1 105 ? 12.988 2.692 -9.471 1.00 96.12 105 VAL A N 1
ATOM 825 C CA . VAL A 1 105 ? 12.451 3.163 -8.183 1.00 96.12 105 VAL A CA 1
ATOM 826 C C . VAL A 1 105 ? 13.197 2.593 -6.973 1.00 96.12 105 VAL A C 1
ATOM 828 O O . VAL A 1 105 ? 12.859 2.915 -5.835 1.00 96.12 105 VAL A O 1
ATOM 831 N N . THR A 1 106 ? 14.254 1.798 -7.190 1.00 97.25 106 THR A N 1
ATOM 832 C CA . THR A 1 106 ? 15.066 1.197 -6.115 1.00 97.25 106 THR A CA 1
ATOM 833 C C . THR A 1 106 ? 15.575 2.258 -5.142 1.00 97.25 106 THR A C 1
ATOM 835 O O . THR A 1 106 ? 15.359 2.141 -3.939 1.00 97.25 106 THR A O 1
ATOM 838 N N . GLY A 1 107 ? 16.206 3.319 -5.659 1.00 95.88 107 GLY A N 1
ATOM 839 C CA . GLY A 1 107 ? 16.806 4.370 -4.831 1.00 95.88 107 GLY A CA 1
ATOM 840 C C . GLY A 1 107 ? 15.793 5.058 -3.913 1.00 95.88 107 GLY A C 1
ATOM 841 O O . GLY A 1 107 ? 16.108 5.340 -2.760 1.00 95.88 107 GLY A O 1
ATOM 842 N N . TYR A 1 108 ? 14.551 5.236 -4.380 1.00 96.06 108 TYR A N 1
ATOM 843 C CA . TYR A 1 108 ? 13.475 5.806 -3.570 1.00 96.06 108 TYR A CA 1
ATOM 844 C C . TYR A 1 108 ? 13.174 4.943 -2.340 1.00 96.06 108 TYR A C 1
ATOM 846 O O . TYR A 1 108 ? 13.202 5.426 -1.207 1.00 96.06 108 TYR A O 1
ATOM 854 N N . TYR A 1 109 ? 12.949 3.644 -2.543 1.00 97.00 109 TYR A N 1
ATOM 855 C CA . TYR A 1 109 ? 12.637 2.733 -1.443 1.00 97.00 109 TYR A CA 1
ATOM 856 C C . TYR A 1 109 ? 13.840 2.452 -0.536 1.00 97.00 109 TYR A C 1
ATOM 858 O O . TYR A 1 109 ? 13.659 2.281 0.670 1.00 97.00 109 TYR A O 1
ATOM 866 N N . GLN A 1 110 ? 15.065 2.467 -1.074 1.00 97.19 110 GLN A N 1
ATOM 867 C CA . GLN A 1 110 ? 16.283 2.380 -0.264 1.00 97.19 110 GLN A CA 1
ATOM 868 C C . GLN A 1 110 ? 16.442 3.605 0.635 1.00 97.19 110 GLN A C 1
ATOM 870 O O . GLN A 1 110 ? 16.866 3.471 1.781 1.00 97.19 110 GLN A O 1
ATOM 875 N N . ALA A 1 111 ? 16.068 4.789 0.157 1.00 95.69 111 ALA A N 1
ATOM 876 C CA . ALA A 1 111 ? 16.116 5.982 0.979 1.00 95.69 111 ALA A CA 1
ATOM 877 C C . ALA A 1 111 ? 15.022 5.987 2.063 1.00 95.69 111 ALA A C 1
ATOM 879 O O . ALA A 1 111 ? 15.303 6.342 3.208 1.00 95.69 111 ALA A O 1
ATOM 880 N N . LEU A 1 112 ? 13.816 5.492 1.753 1.00 95.50 112 LEU A N 1
ATOM 881 C CA . LEU A 1 112 ? 12.747 5.311 2.743 1.00 95.50 112 LEU A CA 1
ATOM 882 C C . LEU A 1 112 ? 13.128 4.308 3.842 1.00 95.50 112 LEU A C 1
ATOM 884 O O . LEU A 1 112 ? 13.071 4.629 5.028 1.00 95.50 112 LEU A O 1
ATOM 888 N N . TYR A 1 113 ? 13.526 3.092 3.466 1.00 95.56 113 TYR A N 1
ATOM 889 C CA . TYR A 1 113 ? 13.619 1.972 4.409 1.00 95.56 113 TYR A CA 1
ATOM 890 C C . TYR A 1 113 ? 15.044 1.516 4.722 1.00 95.56 113 TYR A C 1
ATOM 892 O O . TYR A 1 113 ? 15.262 0.955 5.790 1.00 95.56 113 TYR A O 1
ATOM 900 N N . GLY A 1 114 ? 16.022 1.839 3.881 1.00 95.81 114 GLY A N 1
ATOM 901 C CA . GLY A 1 114 ? 17.388 1.317 3.954 1.00 95.81 114 GLY A CA 1
ATOM 902 C C . GLY A 1 114 ? 17.654 0.298 2.847 1.00 95.81 114 GLY A C 1
ATOM 903 O O . GLY A 1 114 ? 16.753 -0.422 2.409 1.00 95.81 114 GLY A O 1
ATOM 904 N N . ALA A 1 115 ? 18.897 0.245 2.365 1.00 96.06 115 ALA A N 1
ATOM 905 C CA . ALA A 1 115 ? 19.284 -0.624 1.254 1.00 96.06 115 ALA A CA 1
ATOM 906 C C . ALA A 1 115 ? 19.126 -2.117 1.573 1.00 96.06 115 ALA A C 1
ATOM 908 O O . ALA A 1 115 ? 18.825 -2.910 0.686 1.00 96.06 115 ALA A O 1
ATOM 909 N N . GLU A 1 116 ? 19.275 -2.490 2.841 1.00 96.75 116 GLU A N 1
ATOM 910 C CA . GLU A 1 116 ? 19.159 -3.856 3.340 1.00 96.75 116 GLU A CA 1
ATOM 911 C C . GLU A 1 116 ? 17.735 -4.416 3.288 1.00 96.75 116 GLU A C 1
ATOM 913 O O . GLU A 1 116 ? 17.560 -5.626 3.393 1.00 96.75 116 GLU A O 1
ATOM 918 N N . ARG A 1 117 ? 16.728 -3.548 3.134 1.00 97.50 117 ARG A N 1
ATOM 919 C CA . ARG A 1 117 ? 15.310 -3.925 3.080 1.00 97.50 117 ARG A CA 1
ATOM 920 C C . ARG A 1 117 ? 14.752 -3.991 1.666 1.00 97.50 117 ARG A C 1
ATOM 922 O O . ARG A 1 117 ? 13.579 -4.314 1.516 1.00 97.50 117 ARG A O 1
ATOM 929 N N . VAL A 1 118 ? 15.550 -3.658 0.652 1.00 98.25 118 VAL A N 1
ATOM 930 C CA . VAL A 1 118 ? 15.125 -3.641 -0.751 1.00 98.25 118 VAL A CA 1
ATOM 931 C C . VAL A 1 118 ? 15.812 -4.776 -1.493 1.00 98.25 118 VAL A C 1
ATOM 933 O O . VAL A 1 118 ? 17.037 -4.809 -1.611 1.00 98.25 118 VAL A O 1
ATOM 936 N N . HIS A 1 119 ? 15.017 -5.697 -2.023 1.00 98.06 119 HIS A N 1
ATOM 937 C CA . HIS A 1 119 ? 15.495 -6.910 -2.669 1.00 98.06 119 HIS A CA 1
ATOM 938 C C . HIS A 1 119 ? 15.002 -6.983 -4.109 1.00 98.06 119 HIS A C 1
ATOM 940 O O . HIS A 1 119 ? 13.833 -6.739 -4.403 1.00 98.06 119 HIS A O 1
ATOM 946 N N . ARG A 1 120 ? 15.903 -7.357 -5.019 1.00 97.31 120 ARG A N 1
ATOM 947 C CA . ARG A 1 120 ? 15.531 -7.717 -6.389 1.00 97.31 120 ARG A CA 1
ATOM 948 C C . ARG A 1 120 ? 14.988 -9.136 -6.407 1.00 97.31 120 ARG A C 1
ATOM 950 O O . ARG A 1 120 ? 15.567 -10.032 -5.794 1.00 97.31 120 ARG A O 1
ATOM 957 N N . THR A 1 121 ? 13.913 -9.338 -7.149 1.00 96.56 121 THR A N 1
ATOM 958 C CA . THR A 1 121 ? 13.298 -10.642 -7.386 1.00 96.56 121 THR A CA 1
ATOM 959 C C . THR A 1 121 ? 13.197 -10.894 -8.889 1.00 96.56 121 THR A C 1
ATOM 961 O O . THR A 1 121 ? 13.427 -10.000 -9.702 1.00 96.56 121 THR A O 1
ATOM 964 N N . MET A 1 122 ? 12.814 -12.110 -9.282 1.00 94.25 122 MET A N 1
ATOM 965 C CA . MET A 1 122 ? 12.556 -12.424 -10.695 1.00 94.25 122 MET A CA 1
ATOM 966 C C . MET A 1 122 ? 11.386 -11.620 -11.285 1.00 94.25 122 MET A C 1
ATOM 968 O O . MET A 1 122 ? 11.303 -11.461 -12.500 1.00 94.25 122 MET A O 1
ATOM 972 N N . SER A 1 123 ? 10.490 -11.119 -10.431 1.00 94.81 123 SER A N 1
ATOM 973 C CA . SER A 1 123 ? 9.264 -10.415 -10.819 1.00 94.81 123 SER A CA 1
ATOM 974 C C . SER A 1 123 ? 9.387 -8.888 -10.726 1.00 94.81 123 SER A C 1
ATOM 976 O O . SER A 1 123 ? 8.481 -8.182 -11.171 1.00 94.81 123 SER A O 1
ATOM 978 N N . GLY A 1 124 ? 10.482 -8.370 -10.157 1.00 97.31 124 GLY A N 1
ATOM 979 C CA . GLY A 1 124 ? 10.718 -6.941 -9.947 1.00 97.31 124 GLY A CA 1
ATOM 980 C C . GLY A 1 124 ? 11.453 -6.664 -8.633 1.00 97.31 124 GLY A C 1
ATOM 981 O O . GLY A 1 124 ? 12.546 -7.183 -8.415 1.00 97.31 124 GLY A O 1
ATOM 982 N N . LEU A 1 125 ? 10.861 -5.850 -7.756 1.00 98.06 125 LEU A N 1
ATOM 983 C CA . LEU A 1 125 ? 11.412 -5.509 -6.440 1.00 98.06 125 LEU A CA 1
ATOM 984 C C . LEU A 1 125 ? 10.464 -5.889 -5.303 1.00 98.06 125 LEU A C 1
ATOM 986 O O . LEU A 1 125 ? 9.243 -5.829 -5.440 1.00 98.06 125 LEU A O 1
ATOM 990 N N . GLU A 1 126 ? 11.050 -6.193 -4.155 1.00 98.44 126 GLU A N 1
ATOM 991 C CA . GLU A 1 126 ? 10.365 -6.376 -2.883 1.00 98.44 126 GLU A CA 1
ATOM 992 C C . GLU A 1 126 ? 11.004 -5.473 -1.824 1.00 98.44 126 GLU A C 1
ATOM 994 O O . GLU A 1 126 ? 12.230 -5.362 -1.748 1.00 98.44 126 GLU A O 1
ATOM 999 N N . VAL A 1 127 ? 10.180 -4.813 -1.010 1.00 98.44 127 VAL A N 1
ATOM 1000 C CA . VAL A 1 127 ? 10.630 -3.948 0.082 1.00 98.44 127 VAL A CA 1
ATOM 1001 C C . VAL A 1 127 ? 10.016 -4.418 1.394 1.00 98.44 127 VAL A C 1
ATOM 1003 O O . VAL A 1 127 ? 8.802 -4.337 1.596 1.00 98.44 127 VAL A O 1
ATOM 1006 N N . ASN A 1 128 ? 10.878 -4.870 2.300 1.00 97.81 128 ASN A N 1
ATOM 1007 C CA . ASN A 1 128 ? 10.503 -5.379 3.612 1.00 97.81 128 ASN A CA 1
ATOM 1008 C C . ASN A 1 128 ? 10.298 -4.235 4.608 1.00 97.81 128 ASN A C 1
ATOM 1010 O O . ASN A 1 128 ? 11.250 -3.654 5.140 1.00 97.81 128 ASN A O 1
ATOM 1014 N N . THR A 1 129 ? 9.044 -3.920 4.915 1.00 96.06 129 THR A N 1
ATOM 1015 C CA . THR A 1 129 ? 8.696 -2.896 5.908 1.00 96.06 129 THR A CA 1
ATOM 1016 C C . THR A 1 129 ? 8.362 -3.545 7.256 1.00 96.06 129 THR A C 1
ATOM 1018 O O . THR A 1 129 ? 8.103 -4.746 7.317 1.00 96.06 129 THR A O 1
ATOM 1021 N N . PRO A 1 130 ? 8.347 -2.789 8.368 1.00 91.81 130 PRO A N 1
ATOM 1022 C CA . PRO A 1 130 ? 7.882 -3.323 9.650 1.00 91.81 130 PRO A CA 1
ATOM 1023 C C . PRO A 1 130 ? 6.421 -3.810 9.644 1.00 91.81 130 PRO A C 1
ATOM 1025 O O . PRO A 1 130 ? 6.081 -4.678 10.438 1.00 91.81 130 PRO A O 1
ATOM 1028 N N . ASN A 1 131 ? 5.579 -3.277 8.749 1.00 90.06 131 ASN A N 1
ATOM 1029 C CA . ASN A 1 131 ? 4.123 -3.473 8.756 1.00 90.06 131 ASN A CA 1
ATOM 1030 C C . ASN A 1 131 ? 3.605 -4.142 7.471 1.00 90.06 131 ASN A C 1
ATOM 1032 O O . ASN A 1 131 ? 2.450 -3.954 7.101 1.00 90.06 131 ASN A O 1
ATOM 1036 N N . GLY A 1 132 ? 4.460 -4.882 6.760 1.00 95.31 132 GLY A N 1
ATOM 1037 C CA . GLY A 1 132 ? 4.095 -5.565 5.520 1.00 95.31 132 GLY A CA 1
ATOM 1038 C C . GLY A 1 132 ? 5.128 -5.419 4.409 1.00 95.31 132 GLY A C 1
ATOM 1039 O O . GLY A 1 132 ? 6.223 -4.889 4.612 1.00 95.31 132 GLY A O 1
ATOM 1040 N N . ILE A 1 133 ? 4.764 -5.883 3.219 1.00 97.62 133 ILE A N 1
ATOM 1041 C CA . ILE A 1 133 ? 5.650 -5.927 2.054 1.00 97.62 133 ILE A CA 1
ATOM 1042 C C . ILE A 1 133 ? 5.145 -4.968 0.975 1.00 97.62 133 ILE A C 1
ATOM 1044 O O . ILE A 1 133 ? 3.967 -4.979 0.615 1.00 97.62 133 ILE A O 1
ATOM 1048 N N . ILE A 1 134 ? 6.043 -4.153 0.423 1.00 98.38 134 ILE A N 1
ATOM 1049 C CA . ILE A 1 134 ? 5.771 -3.408 -0.811 1.00 98.38 134 ILE A CA 1
ATOM 1050 C C . ILE A 1 134 ? 6.374 -4.209 -1.960 1.00 98.38 134 ILE A C 1
ATOM 1052 O O . ILE A 1 134 ? 7.582 -4.429 -2.003 1.00 98.38 134 ILE A O 1
ATOM 1056 N N . THR A 1 135 ? 5.537 -4.633 -2.898 1.00 98.44 135 THR A N 1
ATOM 1057 C CA . THR A 1 135 ? 5.976 -5.322 -4.116 1.00 98.44 135 THR A CA 1
ATOM 1058 C C . THR A 1 135 ? 5.912 -4.356 -5.288 1.00 98.44 135 THR A C 1
ATOM 1060 O O . THR A 1 135 ? 4.892 -3.703 -5.485 1.00 98.44 135 THR A O 1
ATOM 1063 N N . ILE A 1 136 ? 6.966 -4.272 -6.094 1.00 98.50 136 ILE A N 1
ATOM 1064 C CA . ILE A 1 136 ? 6.974 -3.526 -7.353 1.00 98.50 136 ILE A CA 1
ATOM 1065 C C . ILE A 1 136 ? 7.174 -4.537 -8.474 1.00 98.50 136 ILE A C 1
ATOM 1067 O O . ILE A 1 136 ? 8.279 -5.029 -8.693 1.00 98.50 136 ILE A O 1
ATOM 1071 N N . LEU A 1 137 ? 6.092 -4.860 -9.171 1.00 98.31 137 LEU A N 1
ATOM 1072 C CA . LEU A 1 137 ? 6.099 -5.796 -10.287 1.00 98.31 137 LEU A CA 1
ATOM 1073 C C . LEU A 1 137 ? 6.538 -5.109 -11.577 1.00 98.31 137 LEU A C 1
ATOM 1075 O O . LEU A 1 137 ? 6.176 -3.956 -11.824 1.00 98.31 137 LEU A O 1
ATOM 1079 N N . SER A 1 138 ? 7.248 -5.840 -12.437 1.00 97.69 138 SER A N 1
ATOM 1080 C CA . SER A 1 138 ? 7.374 -5.428 -13.835 1.00 97.69 138 SER A CA 1
ATOM 1081 C C . SER A 1 138 ? 6.021 -5.550 -14.544 1.00 97.69 138 SER A C 1
ATOM 1083 O O . SER A 1 138 ? 5.215 -6.434 -14.237 1.00 97.69 138 SER A O 1
ATOM 1085 N N . SER A 1 139 ? 5.757 -4.691 -15.525 1.00 96.06 139 SER A N 1
ATOM 1086 C CA . SER A 1 139 ? 4.522 -4.768 -16.319 1.00 96.06 139 SER A CA 1
ATOM 1087 C C . SER A 1 139 ? 4.338 -6.126 -17.008 1.00 96.06 139 SER A C 1
ATOM 1089 O O . SER A 1 139 ? 3.211 -6.609 -17.120 1.00 96.06 139 SER A O 1
ATOM 1091 N N . ALA A 1 140 ? 5.439 -6.789 -17.373 1.00 95.00 140 ALA A N 1
ATOM 1092 C CA . ALA A 1 140 ? 5.438 -8.096 -18.026 1.00 95.00 140 ALA A CA 1
ATOM 1093 C C . ALA A 1 140 ? 4.890 -9.239 -17.150 1.00 95.00 140 ALA A C 1
ATOM 1095 O O . ALA A 1 140 ? 4.428 -10.243 -17.690 1.00 95.00 140 ALA A O 1
ATOM 1096 N N . VAL A 1 141 ? 4.925 -9.115 -15.817 1.00 96.00 141 VAL A N 1
ATOM 1097 C CA . VAL A 1 141 ? 4.478 -10.187 -14.906 1.00 96.00 141 VAL A CA 1
ATOM 1098 C C . VAL A 1 141 ? 3.075 -9.969 -14.334 1.00 96.00 141 VAL A C 1
ATOM 1100 O O . VAL A 1 141 ? 2.509 -10.898 -13.756 1.00 96.00 141 VAL A O 1
ATOM 1103 N N . VAL A 1 142 ? 2.481 -8.781 -14.510 1.00 95.88 142 VAL A N 1
ATOM 1104 C CA . VAL A 1 142 ? 1.160 -8.443 -13.943 1.00 95.88 142 VAL A CA 1
ATOM 1105 C C . VAL A 1 142 ? 0.070 -9.391 -14.440 1.00 95.88 142 VAL A C 1
ATOM 1107 O O . VAL A 1 142 ? -0.680 -9.918 -13.621 1.00 95.88 142 VAL A O 1
ATOM 1110 N N . GLY A 1 143 ? 0.016 -9.667 -15.748 1.00 93.88 143 GLY A N 1
ATOM 1111 C CA . GLY A 1 143 ? -0.996 -10.562 -16.324 1.00 93.88 143 GLY A CA 1
ATOM 1112 C C . GLY A 1 143 ? -0.909 -11.995 -15.788 1.00 93.88 143 GLY A C 1
ATOM 1113 O O . GLY A 1 143 ? -1.929 -12.642 -15.588 1.00 93.88 143 GLY A O 1
ATOM 1114 N N . SER A 1 144 ? 0.298 -12.473 -15.475 1.00 93.06 144 SER A N 1
ATOM 1115 C CA . SER A 1 144 ? 0.493 -13.790 -14.857 1.00 93.06 144 SER A CA 1
ATOM 1116 C C . SER A 1 144 ? 0.161 -13.802 -13.361 1.00 93.06 144 SER A C 1
ATOM 1118 O O . SER A 1 144 ? -0.254 -14.834 -12.840 1.00 93.06 144 SER A O 1
ATOM 1120 N N . ARG A 1 145 ? 0.346 -12.678 -12.651 1.00 93.62 145 ARG A N 1
ATOM 1121 C CA . ARG A 1 145 ? 0.012 -12.545 -11.218 1.00 93.62 145 ARG A CA 1
ATOM 1122 C C . ARG A 1 145 ? -1.498 -12.433 -10.982 1.00 93.62 145 ARG A C 1
ATOM 1124 O O . ARG A 1 145 ? -1.984 -12.931 -9.962 1.00 93.62 145 ARG A O 1
ATOM 1131 N N . TYR A 1 146 ? -2.203 -11.786 -11.907 1.00 94.62 146 TYR A N 1
ATOM 1132 C CA . TYR A 1 146 ? -3.639 -11.503 -11.842 1.00 94.62 146 TYR A CA 1
ATOM 1133 C C . TYR A 1 146 ? -4.362 -11.911 -13.143 1.00 94.62 146 TYR A C 1
ATOM 1135 O O . TYR A 1 146 ? -4.963 -11.058 -13.799 1.00 94.62 146 TYR A O 1
ATOM 1143 N N . PRO A 1 147 ? -4.303 -13.193 -13.552 1.00 93.25 147 PRO A N 1
ATOM 1144 C CA . PRO A 1 147 ? -4.892 -13.660 -14.812 1.00 93.25 147 PRO A CA 1
ATOM 1145 C C . PRO A 1 147 ? -6.416 -13.498 -14.881 1.00 93.25 147 PRO A C 1
ATOM 1147 O O . PRO A 1 147 ? -6.990 -13.515 -15.964 1.00 93.25 147 PRO A O 1
ATOM 1150 N N . GLU A 1 148 ? -7.078 -13.361 -13.735 1.00 93.12 148 GLU A N 1
ATOM 1151 C CA . GLU A 1 148 ? -8.519 -13.168 -13.614 1.00 93.12 148 GLU A CA 1
ATOM 1152 C C . GLU A 1 148 ? -8.990 -11.731 -13.890 1.00 93.12 148 GLU A C 1
ATOM 1154 O O . GLU A 1 148 ? -10.190 -11.514 -14.044 1.00 93.12 148 GLU A O 1
ATOM 1159 N N . PHE A 1 149 ? -8.076 -10.754 -13.941 1.00 92.56 149 PHE A N 1
ATOM 1160 C CA . PHE A 1 149 ? -8.411 -9.342 -14.132 1.00 92.56 149 PHE A CA 1
ATOM 1161 C C . PHE A 1 149 ? -7.771 -8.801 -15.411 1.00 92.56 149 PHE A C 1
ATOM 1163 O O . PHE A 1 149 ? -6.618 -8.360 -15.431 1.00 92.56 149 PHE A O 1
ATOM 1170 N N . GLU A 1 150 ? -8.548 -8.804 -16.492 1.00 83.31 150 GLU A N 1
ATOM 1171 C CA . GLU A 1 150 ? -8.168 -8.136 -17.736 1.00 83.31 150 GLU A CA 1
ATOM 1172 C C . GLU A 1 150 ? -8.064 -6.617 -17.538 1.00 83.31 150 GLU A C 1
ATOM 1174 O O . GLU A 1 150 ? -8.742 -6.027 -16.698 1.00 83.31 150 GLU A O 1
ATOM 1179 N N . GLY A 1 151 ? -7.180 -5.964 -18.298 1.00 80.31 151 GLY A N 1
ATOM 1180 C CA . GLY A 1 151 ? -7.033 -4.505 -18.249 1.00 80.31 151 GLY A CA 1
ATOM 1181 C C . GLY A 1 151 ? -6.511 -3.945 -16.919 1.00 80.31 151 GLY A C 1
ATOM 1182 O O . GLY A 1 151 ? -6.513 -2.730 -16.741 1.00 80.31 151 GLY A O 1
ATOM 1183 N N . LEU A 1 152 ? -6.031 -4.796 -15.999 1.00 88.06 152 LEU A N 1
ATOM 1184 C CA . LEU A 1 152 ? -5.483 -4.364 -14.708 1.00 88.06 152 LEU A CA 1
ATOM 1185 C C . LEU A 1 152 ? -4.294 -3.411 -14.863 1.00 88.06 152 LEU A C 1
ATOM 1187 O O . LEU A 1 152 ? -4.073 -2.553 -14.010 1.00 88.06 152 LEU A O 1
ATOM 1191 N N . LEU A 1 153 ? -3.509 -3.586 -15.928 1.00 89.50 153 LEU A N 1
ATOM 1192 C CA . LEU A 1 153 ? -2.353 -2.748 -16.200 1.00 89.50 153 LEU A CA 1
ATOM 1193 C C . LEU A 1 153 ? -2.818 -1.326 -16.558 1.00 89.50 153 LEU A C 1
ATOM 1195 O O . LEU A 1 153 ? -3.446 -1.143 -17.603 1.00 89.50 153 LEU A O 1
ATOM 1199 N N . PRO A 1 154 ? -2.481 -0.309 -15.747 1.00 89.50 154 PRO A N 1
ATOM 1200 C CA . PRO A 1 154 ? -2.836 1.068 -16.062 1.00 89.50 154 PRO A CA 1
ATOM 1201 C C . PRO A 1 154 ? -2.098 1.553 -17.314 1.00 89.50 154 PRO A C 1
ATOM 1203 O O . PRO A 1 154 ? -1.082 0.973 -17.716 1.00 89.50 154 PRO A O 1
ATOM 1206 N N . ALA A 1 155 ? -2.578 2.642 -17.916 1.00 89.88 155 ALA A N 1
ATOM 1207 C CA . ALA A 1 155 ? -1.932 3.233 -19.084 1.00 89.88 155 ALA A CA 1
ATOM 1208 C C . ALA A 1 155 ? -0.437 3.529 -18.800 1.00 89.88 155 ALA A C 1
ATOM 1210 O O . ALA A 1 155 ? -0.093 3.837 -17.655 1.00 89.88 155 ALA A O 1
ATOM 1211 N N . PRO A 1 156 ? 0.479 3.377 -19.779 1.00 89.75 156 PRO A N 1
ATOM 1212 C CA . PRO A 1 156 ? 1.914 3.630 -19.586 1.00 89.75 156 PRO A CA 1
ATOM 1213 C C . PRO A 1 156 ? 2.242 4.945 -18.870 1.00 89.75 156 PRO A C 1
ATOM 1215 O O . PRO A 1 156 ? 3.077 4.963 -17.975 1.00 89.75 156 PRO A O 1
ATOM 1218 N N . GLU A 1 157 ? 1.540 6.023 -19.200 1.00 89.94 157 GLU A N 1
ATOM 1219 C CA . GLU A 1 157 ? 1.709 7.355 -18.617 1.00 89.94 157 GLU A CA 1
ATOM 1220 C C . GLU A 1 157 ? 1.294 7.463 -17.141 1.00 89.94 157 GLU A C 1
ATOM 1222 O O . GLU A 1 157 ? 1.746 8.368 -16.442 1.00 89.94 157 GLU A O 1
ATOM 1227 N N . ASP A 1 158 ? 0.455 6.545 -16.653 1.00 89.88 158 ASP A N 1
ATOM 1228 C CA . ASP A 1 158 ? 0.051 6.472 -15.246 1.00 89.88 158 ASP A CA 1
ATOM 1229 C C . ASP A 1 158 ? 1.015 5.605 -14.418 1.00 89.88 158 ASP A C 1
ATOM 1231 O O . ASP A 1 158 ? 0.882 5.524 -13.191 1.00 89.88 158 ASP A O 1
ATOM 1235 N N . ARG A 1 159 ? 1.965 4.917 -15.062 1.00 93.38 159 ARG A N 1
ATOM 1236 C CA . ARG A 1 159 ? 2.923 4.021 -14.409 1.00 93.38 159 ARG A CA 1
ATOM 1237 C C . ARG A 1 159 ? 4.234 4.764 -14.105 1.00 93.38 159 ARG A C 1
ATOM 1239 O O . ARG A 1 159 ? 4.655 5.614 -14.884 1.00 93.38 159 ARG A O 1
ATOM 1246 N N . PRO A 1 160 ? 4.903 4.451 -12.981 1.00 96.00 160 PRO A N 1
ATOM 1247 C CA . PRO A 1 160 ? 4.563 3.430 -11.996 1.00 96.00 160 PRO A CA 1
ATOM 1248 C C . PRO A 1 160 ? 3.428 3.852 -11.048 1.00 96.00 160 PRO A C 1
ATOM 1250 O O . PRO A 1 160 ? 3.330 5.015 -10.666 1.00 96.00 160 PRO A O 1
ATOM 1253 N N . CYS A 1 161 ? 2.566 2.912 -10.649 1.00 95.75 161 CYS A N 1
ATOM 1254 C CA . CYS A 1 161 ? 1.451 3.176 -9.728 1.00 95.75 161 CYS A CA 1
ATOM 1255 C C . CYS A 1 161 ? 0.971 1.925 -8.981 1.00 95.75 161 CYS A C 1
ATOM 1257 O O . CYS A 1 161 ? 1.309 0.798 -9.344 1.00 95.75 161 CYS A O 1
ATOM 1259 N N . GLY A 1 162 ? 0.207 2.142 -7.905 1.00 96.69 162 GLY A N 1
ATOM 1260 C CA . GLY A 1 162 ? -0.382 1.076 -7.095 1.00 96.69 162 GLY A CA 1
ATOM 1261 C C . GLY A 1 162 ? -1.507 0.357 -7.838 1.00 96.69 162 GLY A C 1
ATOM 1262 O O . GLY A 1 162 ? -2.358 0.999 -8.459 1.00 96.69 162 GLY A O 1
ATOM 1263 N N . ILE A 1 163 ? -1.503 -0.972 -7.768 1.00 97.12 163 ILE A N 1
ATOM 1264 C CA . ILE A 1 163 ? -2.475 -1.848 -8.434 1.00 97.12 163 ILE A CA 1
ATOM 1265 C C . ILE A 1 163 ? -3.142 -2.849 -7.492 1.00 97.12 163 ILE A C 1
ATOM 1267 O O . ILE A 1 163 ? -4.172 -3.396 -7.872 1.00 97.12 163 ILE A O 1
ATOM 1271 N N . ALA A 1 164 ? -2.609 -3.093 -6.287 1.00 97.50 164 ALA A N 1
ATOM 1272 C CA . ALA A 1 164 ? -3.269 -3.965 -5.315 1.00 97.50 164 ALA A CA 1
ATOM 1273 C C . ALA A 1 164 ? -2.955 -3.619 -3.854 1.00 97.50 164 ALA A C 1
ATOM 1275 O O . ALA A 1 164 ? -1.854 -3.155 -3.549 1.00 97.50 164 ALA A O 1
ATOM 1276 N N . ILE A 1 165 ? -3.898 -3.906 -2.954 1.00 97.88 165 ILE A N 1
ATOM 1277 C CA . ILE A 1 165 ? -3.700 -3.921 -1.494 1.00 97.88 165 ILE A CA 1
ATOM 1278 C C . ILE A 1 165 ? -4.016 -5.321 -0.996 1.00 97.88 165 ILE A C 1
ATOM 1280 O O . ILE A 1 165 ? -5.079 -5.856 -1.305 1.00 97.88 165 ILE A O 1
ATOM 1284 N N . SER A 1 166 ? -3.129 -5.870 -0.174 1.00 97.50 166 SER A N 1
ATOM 1285 C CA . SER A 1 166 ? -3.353 -7.132 0.518 1.00 97.50 166 SER A CA 1
ATOM 1286 C C . SER A 1 166 ? -3.712 -6.852 1.975 1.00 97.50 166 SER A C 1
ATOM 1288 O O . SER A 1 166 ? -2.957 -6.204 2.703 1.00 97.50 166 SER A O 1
ATOM 1290 N N . VAL A 1 167 ? -4.874 -7.332 2.403 1.00 97.81 167 VAL A N 1
ATOM 1291 C CA . VAL A 1 167 ? -5.451 -7.161 3.736 1.00 97.81 167 VAL A CA 1
ATOM 1292 C C . VAL A 1 167 ? -5.612 -8.538 4.363 1.00 97.81 167 VAL A C 1
ATOM 1294 O O . VAL A 1 167 ? -6.191 -9.443 3.768 1.00 97.81 167 VAL A O 1
ATOM 1297 N N . HIS A 1 168 ? -5.085 -8.700 5.567 1.00 97.25 168 HIS A N 1
ATOM 1298 C CA . HIS A 1 168 ? -5.275 -9.900 6.357 1.00 97.25 168 HIS A CA 1
ATOM 1299 C C . HIS A 1 168 ? -6.706 -9.997 6.870 1.00 97.25 168 HIS A C 1
ATOM 1301 O O . HIS A 1 168 ? -7.283 -8.985 7.272 1.00 97.25 168 HIS A O 1
ATOM 1307 N N . THR A 1 169 ? -7.242 -11.213 6.903 1.00 97.25 169 THR A N 1
ATOM 1308 C CA . THR A 1 169 ? -8.464 -11.556 7.625 1.00 97.25 169 THR A CA 1
ATOM 1309 C C . THR A 1 169 ? -8.259 -12.808 8.464 1.00 97.25 169 THR A C 1
ATOM 1311 O O . THR A 1 169 ? -7.689 -13.791 8.001 1.00 97.25 169 THR A O 1
ATOM 1314 N N . GLN A 1 170 ? -8.783 -12.787 9.688 1.00 96.50 170 GLN A N 1
ATOM 1315 C CA . GLN A 1 170 ? -8.755 -13.938 10.596 1.00 96.50 170 GLN A CA 1
ATOM 1316 C C . GLN A 1 170 ? -9.714 -15.057 10.158 1.00 96.50 170 GLN A C 1
ATOM 1318 O O . GLN A 1 170 ? -9.627 -16.179 10.650 1.00 96.50 170 GLN A O 1
ATOM 1323 N N . ASP A 1 171 ? -10.665 -14.761 9.265 1.00 96.38 171 ASP A N 1
ATOM 1324 C CA . ASP A 1 171 ? -11.627 -15.736 8.757 1.00 96.38 171 ASP A CA 1
ATOM 1325 C C . ASP A 1 171 ? -12.016 -15.403 7.314 1.00 96.38 171 ASP A C 1
ATOM 1327 O O . ASP A 1 171 ? -12.865 -14.548 7.032 1.00 96.38 171 ASP A O 1
ATOM 1331 N N . LEU A 1 172 ? -11.406 -16.131 6.379 1.00 95.94 172 LEU A N 1
ATOM 1332 C CA . LEU A 1 172 ? -11.663 -15.953 4.956 1.00 95.94 172 LEU A CA 1
ATOM 1333 C C . LEU A 1 172 ? -13.108 -16.308 4.571 1.00 95.94 172 LEU A C 1
ATOM 1335 O O . LEU A 1 172 ? -13.640 -15.720 3.630 1.00 95.94 172 LEU A O 1
ATOM 1339 N N . ASN A 1 173 ? -13.770 -17.224 5.287 1.00 96.38 173 ASN A N 1
ATOM 1340 C CA . ASN A 1 173 ? -15.173 -17.546 5.022 1.00 96.38 173 ASN A CA 1
ATOM 1341 C C . ASN A 1 173 ? -16.075 -16.384 5.438 1.00 96.38 173 ASN A C 1
ATOM 1343 O O . ASN A 1 173 ? -16.898 -15.953 4.636 1.00 96.38 173 ASN A O 1
ATOM 1347 N N . ALA A 1 174 ? -15.856 -15.799 6.620 1.00 97.62 174 ALA A N 1
ATOM 1348 C CA . ALA A 1 174 ? -16.583 -14.600 7.042 1.00 97.62 174 ALA A CA 1
ATOM 1349 C C . ALA A 1 174 ? -16.372 -13.428 6.066 1.00 97.62 174 ALA A C 1
ATOM 1351 O O . ALA A 1 174 ? -17.303 -12.667 5.777 1.00 97.62 174 ALA A O 1
ATOM 1352 N N . ALA A 1 175 ? -15.160 -13.292 5.522 1.00 97.62 175 ALA A N 1
ATOM 1353 C CA . ALA A 1 175 ? -14.855 -12.296 4.505 1.00 97.62 175 ALA A CA 1
ATOM 1354 C C . ALA A 1 175 ? -15.625 -12.545 3.195 1.00 97.62 175 ALA A C 1
ATOM 1356 O O . ALA A 1 175 ? -16.256 -11.622 2.674 1.00 97.62 175 ALA A O 1
ATOM 1357 N N . MET A 1 176 ? -15.646 -13.787 2.699 1.00 97.44 176 MET A N 1
ATOM 1358 C CA . MET A 1 176 ? -16.439 -14.176 1.526 1.00 97.44 176 MET A CA 1
ATOM 1359 C C . MET A 1 176 ? -17.939 -13.974 1.752 1.00 97.44 176 MET A C 1
ATOM 1361 O O . MET A 1 176 ? -18.603 -13.407 0.889 1.00 97.44 176 MET A O 1
ATOM 1365 N N . ASP A 1 177 ? -18.474 -14.348 2.914 1.00 98.19 177 ASP A N 1
ATOM 1366 C CA . ASP A 1 177 ? -19.889 -14.158 3.253 1.00 98.19 177 ASP A CA 1
ATOM 1367 C C . ASP A 1 177 ? -20.284 -12.677 3.227 1.00 98.19 177 ASP A C 1
ATOM 1369 O O . ASP A 1 177 ? -21.373 -12.316 2.769 1.00 98.19 177 ASP A O 1
ATOM 1373 N N . CYS A 1 178 ? -19.388 -11.791 3.677 1.00 98.25 178 CYS A N 1
ATOM 1374 C CA . CYS A 1 178 ? -19.593 -10.350 3.566 1.00 98.25 178 CYS A CA 1
ATOM 1375 C C . CYS A 1 178 ? -19.674 -9.892 2.106 1.00 98.25 178 CYS A C 1
ATOM 1377 O O . CYS A 1 178 ? -20.567 -9.109 1.782 1.00 98.25 178 CYS A O 1
ATOM 1379 N N . LEU A 1 179 ? -18.789 -10.390 1.237 1.00 98.19 179 LEU A N 1
ATOM 1380 C CA . LEU A 1 179 ? -18.796 -10.064 -0.192 1.00 98.19 179 LEU A CA 1
ATOM 1381 C C . LEU A 1 179 ? -20.057 -10.591 -0.888 1.00 98.19 179 LEU A C 1
ATOM 1383 O O . LEU A 1 179 ? -20.713 -9.836 -1.604 1.00 98.19 179 LEU A O 1
ATOM 1387 N N . VAL A 1 180 ? -20.456 -11.838 -0.612 1.00 98.50 180 VAL A N 1
ATOM 1388 C CA . VAL A 1 180 ? -21.691 -12.441 -1.143 1.00 98.50 180 VAL A CA 1
ATOM 1389 C C . VAL A 1 180 ? -22.910 -11.620 -0.735 1.00 98.50 180 VAL A C 1
ATOM 1391 O O . VAL A 1 180 ? -23.716 -11.247 -1.585 1.00 98.50 180 VAL A O 1
ATOM 1394 N N . ARG A 1 181 ? -23.041 -11.290 0.555 1.00 98.38 181 ARG A N 1
ATOM 1395 C CA . ARG A 1 181 ? -24.167 -10.495 1.066 1.00 98.38 181 ARG A CA 1
ATOM 1396 C C . ARG A 1 181 ? -24.207 -9.088 0.470 1.00 98.38 181 ARG A C 1
ATOM 1398 O O . ARG A 1 181 ? -25.293 -8.549 0.282 1.00 98.38 181 ARG A O 1
ATOM 1405 N N . ALA A 1 182 ? -23.047 -8.500 0.190 1.00 97.69 182 ALA A N 1
ATOM 1406 C CA . ALA A 1 182 ? -22.937 -7.198 -0.460 1.00 97.69 182 ALA A CA 1
ATOM 1407 C C . ALA A 1 182 ? -23.128 -7.260 -1.988 1.00 97.69 182 ALA A C 1
ATOM 1409 O O . ALA A 1 182 ? -23.174 -6.213 -2.628 1.00 97.69 182 ALA A O 1
ATOM 1410 N N . GLY A 1 183 ? -23.239 -8.456 -2.578 1.00 97.81 183 GLY A N 1
ATOM 1411 C CA . GLY A 1 183 ? -23.332 -8.634 -4.026 1.00 97.81 183 GLY A CA 1
ATOM 1412 C C . GLY A 1 183 ? -22.052 -8.249 -4.771 1.00 97.81 183 GLY A C 1
ATOM 1413 O O . GLY A 1 183 ? -22.129 -7.902 -5.945 1.00 97.81 183 GLY A O 1
ATOM 1414 N N . VAL A 1 184 ? -20.894 -8.285 -4.102 1.00 98.00 184 VAL A N 1
ATOM 1415 C CA . VAL A 1 184 ? -19.592 -7.926 -4.680 1.00 98.00 184 VAL A CA 1
ATOM 1416 C C . VAL A 1 184 ? -18.953 -9.174 -5.298 1.00 98.00 184 VAL A C 1
ATOM 1418 O O 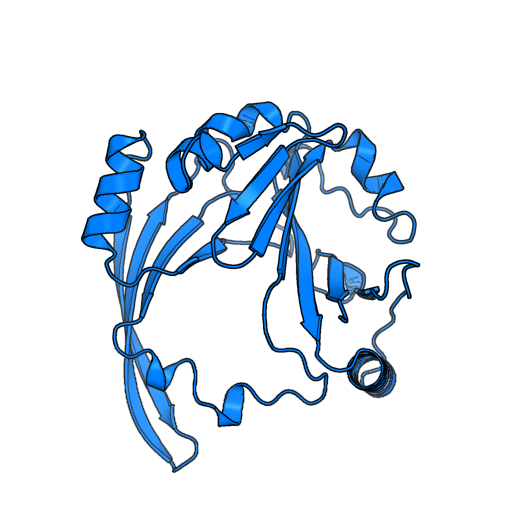. VAL A 1 184 ? -18.639 -10.112 -4.560 1.00 98.00 184 VAL A O 1
ATOM 1421 N N . PRO A 1 185 ? -18.732 -9.215 -6.625 1.00 97.06 185 PRO A N 1
ATOM 1422 C CA . PRO A 1 185 ? -18.026 -10.316 -7.271 1.00 97.06 185 PRO A CA 1
ATOM 1423 C C . PRO A 1 185 ? -16.588 -10.457 -6.763 1.00 97.06 185 PRO A C 1
ATOM 1425 O O . PRO A 1 185 ? -15.876 -9.468 -6.578 1.00 97.06 185 PRO A O 1
ATOM 1428 N N . PHE A 1 186 ? -16.141 -11.699 -6.586 1.00 97.06 186 PHE A N 1
ATOM 1429 C CA . PHE A 1 186 ? -14.772 -12.014 -6.194 1.00 97.06 186 PHE A CA 1
ATOM 1430 C C . PHE A 1 186 ? -14.299 -13.328 -6.810 1.00 97.06 186 PHE A C 1
ATOM 1432 O O . PHE A 1 186 ? -15.097 -14.176 -7.213 1.00 97.06 186 PHE A O 1
ATOM 1439 N N . VAL A 1 187 ? -12.982 -13.508 -6.840 1.00 96.00 187 VAL A N 1
ATOM 1440 C CA . VAL A 1 187 ? -12.318 -14.728 -7.302 1.00 96.00 187 VAL A CA 1
ATOM 1441 C C . VAL A 1 187 ? -11.515 -15.320 -6.155 1.00 96.00 187 VAL A C 1
ATOM 1443 O O . VAL A 1 187 ? -10.835 -14.606 -5.418 1.00 96.00 187 VAL A O 1
ATOM 1446 N N . ARG A 1 188 ? -11.573 -16.643 -5.997 1.00 93.56 188 ARG A N 1
ATOM 1447 C CA . ARG A 1 188 ? -10.713 -17.358 -5.053 1.00 93.56 188 ARG A CA 1
ATOM 1448 C C . ARG A 1 188 ? -9.423 -17.778 -5.755 1.00 93.56 188 ARG A C 1
ATOM 1450 O O . ARG A 1 188 ? -9.452 -18.540 -6.718 1.00 93.56 188 ARG A O 1
ATOM 1457 N N . SER A 1 189 ? -8.301 -17.275 -5.256 1.00 85.62 189 SER A N 1
ATOM 1458 C CA . SER A 1 189 ? -6.952 -17.682 -5.650 1.00 85.62 189 SER A CA 1
ATOM 1459 C C . SER A 1 189 ? -6.574 -19.013 -4.979 1.00 85.62 189 SER A C 1
ATOM 1461 O O . SER A 1 189 ? -7.195 -19.443 -4.004 1.00 85.62 189 SER A O 1
ATOM 1463 N N . ARG A 1 190 ? -5.540 -19.683 -5.501 1.00 69.56 190 ARG A N 1
ATOM 1464 C CA . ARG A 1 190 ? -5.026 -20.959 -4.973 1.00 69.56 190 ARG A CA 1
ATOM 1465 C C . ARG A 1 190 ? -4.314 -20.826 -3.615 1.00 69.56 190 ARG A C 1
ATOM 1467 O O . ARG A 1 190 ? -4.126 -21.835 -2.948 1.00 69.56 190 ARG A O 1
ATOM 1474 N N . GLU A 1 191 ? -3.960 -19.614 -3.194 1.00 78.25 191 GLU A N 1
ATOM 1475 C CA . GLU A 1 191 ? -3.105 -19.335 -2.024 1.00 78.25 191 GLU A CA 1
ATOM 1476 C C . GLU A 1 191 ? -3.890 -18.710 -0.859 1.00 78.25 191 GLU A C 1
ATOM 1478 O O . GLU A 1 191 ? -3.588 -17.605 -0.422 1.00 78.25 191 GLU A O 1
ATOM 1483 N N . ASN A 1 192 ? -4.968 -19.365 -0.416 1.00 87.75 192 ASN A N 1
ATOM 1484 C CA . ASN A 1 192 ? -5.838 -18.885 0.674 1.00 87.75 192 ASN A CA 1
ATOM 1485 C C . ASN A 1 192 ? -6.215 -17.388 0.583 1.00 87.75 192 ASN A C 1
ATOM 1487 O O . ASN A 1 192 ? -6.302 -16.669 1.576 1.0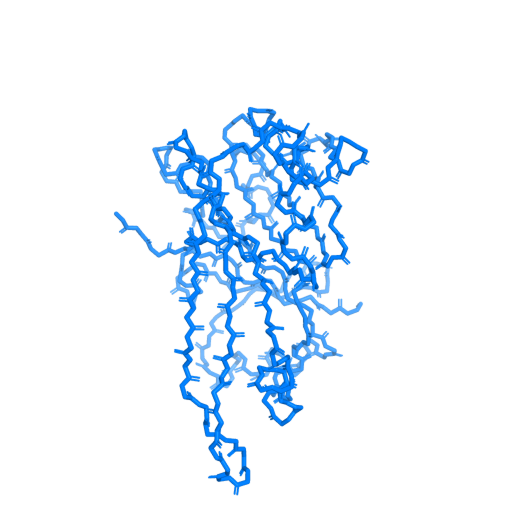0 87.75 192 ASN A O 1
ATOM 1491 N N . THR A 1 193 ? -6.411 -16.916 -0.648 1.00 95.38 193 THR A N 1
ATOM 1492 C CA . THR A 1 193 ? -6.629 -15.504 -0.949 1.00 95.38 193 THR A CA 1
ATOM 1493 C C . THR A 1 193 ? -7.917 -15.350 -1.741 1.00 95.38 193 THR A C 1
ATOM 1495 O O . THR A 1 193 ? -8.184 -16.100 -2.684 1.00 95.38 193 THR A O 1
ATOM 1498 N N . VAL A 1 194 ? -8.710 -14.351 -1.382 1.00 97.19 194 VAL A N 1
ATOM 1499 C CA . VAL A 1 194 ? -9.892 -13.904 -2.118 1.00 97.19 194 VAL A CA 1
ATOM 1500 C C . VAL A 1 194 ? -9.589 -12.545 -2.722 1.00 97.19 194 VAL A C 1
ATOM 1502 O O . VAL A 1 194 ? -9.055 -11.673 -2.046 1.00 97.19 194 VAL A O 1
ATOM 1505 N N . ARG A 1 195 ? -9.909 -12.355 -3.998 1.00 97.69 195 ARG A N 1
ATOM 1506 C CA . ARG A 1 195 ? -9.600 -11.127 -4.728 1.00 97.69 195 ARG A CA 1
ATOM 1507 C C . ARG A 1 195 ? -10.860 -10.473 -5.259 1.00 97.69 195 ARG A C 1
ATOM 1509 O O . ARG A 1 195 ? -11.673 -11.127 -5.909 1.00 97.69 195 ARG A O 1
ATOM 1516 N N . VAL A 1 196 ? -10.983 -9.177 -5.011 1.00 97.38 196 VAL A N 1
ATOM 1517 C CA . VAL A 1 196 ? -12.001 -8.304 -5.599 1.00 97.38 196 VAL A CA 1
ATOM 1518 C C . VAL A 1 196 ? -11.333 -7.465 -6.683 1.00 97.38 196 VAL A C 1
ATOM 1520 O O . VAL A 1 196 ? -10.259 -6.903 -6.463 1.00 97.38 196 VAL A O 1
ATOM 1523 N N . GLY A 1 197 ? -11.954 -7.421 -7.861 1.00 95.94 197 GLY A N 1
ATOM 1524 C CA . GLY A 1 197 ? -11.384 -6.763 -9.033 1.00 95.94 197 GLY A CA 1
ATOM 1525 C C . GLY A 1 197 ? -11.480 -5.229 -9.001 1.00 95.94 197 GLY A C 1
ATOM 1526 O O . GLY A 1 197 ? -12.303 -4.677 -8.264 1.00 95.94 197 GLY A O 1
ATOM 1527 N N . PRO A 1 198 ? -10.706 -4.534 -9.858 1.00 94.31 198 PRO A N 1
ATOM 1528 C CA . PRO A 1 198 ? -10.651 -3.067 -9.930 1.00 94.31 198 PRO A CA 1
ATOM 1529 C C . PRO A 1 198 ? -11.995 -2.364 -10.096 1.00 94.31 198 PRO A C 1
ATOM 1531 O O . PRO A 1 198 ? -12.189 -1.286 -9.542 1.00 94.31 198 PRO A O 1
ATOM 1534 N N . GLU A 1 199 ? -12.930 -2.983 -10.812 1.00 93.56 199 GLU A N 1
ATOM 1535 C CA . GLU A 1 199 ? -14.280 -2.457 -11.053 1.00 93.56 199 GLU A CA 1
ATOM 1536 C C . GLU A 1 199 ? -15.093 -2.271 -9.764 1.00 93.56 199 GLU A C 1
ATOM 1538 O O . GLU A 1 199 ? -15.996 -1.443 -9.712 1.00 93.56 199 GLU A O 1
ATOM 1543 N N . GLN A 1 200 ? -14.776 -3.048 -8.726 1.00 95.12 200 GLN A N 1
ATOM 1544 C CA . GLN A 1 200 ? -15.474 -3.059 -7.437 1.00 95.12 200 GLN A CA 1
ATOM 1545 C C . GLN A 1 200 ? -14.620 -2.479 -6.302 1.00 95.12 200 GLN A C 1
ATOM 1547 O O . GLN A 1 200 ? -15.118 -2.226 -5.207 1.00 95.12 200 GLN A O 1
ATOM 1552 N N . ALA A 1 201 ? -13.327 -2.280 -6.555 1.00 94.31 201 ALA A N 1
ATOM 1553 C CA . ALA A 1 201 ? -12.344 -1.822 -5.582 1.00 94.31 201 ALA A CA 1
ATOM 1554 C C . ALA A 1 201 ? -11.610 -0.560 -6.067 1.00 94.31 201 ALA A C 1
ATOM 1556 O O . ALA A 1 201 ? -10.419 -0.397 -5.827 1.00 94.31 201 ALA A O 1
ATOM 1557 N N . TYR A 1 202 ? -12.327 0.354 -6.730 1.00 92.19 202 TYR A N 1
ATOM 1558 C CA . TYR A 1 202 ? -11.844 1.695 -7.088 1.00 92.19 202 TYR A CA 1
ATOM 1559 C C . TYR A 1 202 ? -10.502 1.696 -7.845 1.00 92.19 202 TYR A C 1
ATOM 1561 O O . TYR A 1 202 ? -9.559 2.412 -7.497 1.00 92.19 202 TYR A O 1
ATOM 1569 N N . GLY A 1 203 ? -10.391 0.868 -8.886 1.00 92.25 203 GLY A N 1
ATOM 1570 C CA . GLY A 1 203 ? -9.238 0.859 -9.788 1.00 92.25 203 GLY A CA 1
ATOM 1571 C C . GLY A 1 203 ? -8.016 0.071 -9.300 1.00 92.25 203 GLY A C 1
ATOM 1572 O O . GLY A 1 203 ? -6.943 0.214 -9.898 1.00 92.25 203 GLY A O 1
ATOM 1573 N N . ILE A 1 204 ? -8.162 -0.749 -8.250 1.00 95.62 204 ILE A N 1
ATOM 1574 C CA . ILE A 1 204 ? -7.135 -1.673 -7.736 1.00 95.62 204 ILE A CA 1
ATOM 1575 C C . ILE A 1 204 ? -7.705 -3.063 -7.440 1.00 95.62 204 ILE A C 1
ATOM 1577 O O . ILE A 1 204 ? -8.903 -3.231 -7.265 1.00 95.62 204 ILE A O 1
ATOM 1581 N N . VAL A 1 205 ? -6.841 -4.062 -7.302 1.00 97.31 205 VAL A N 1
ATOM 1582 C CA . VAL A 1 205 ? -7.213 -5.357 -6.725 1.00 97.31 205 VAL A CA 1
ATOM 1583 C C . VAL A 1 205 ? -7.184 -5.261 -5.201 1.00 97.31 205 VAL A C 1
ATOM 1585 O O . VAL A 1 205 ? -6.175 -4.867 -4.613 1.00 97.31 205 VAL A O 1
ATOM 1588 N N . LEU A 1 206 ? -8.267 -5.659 -4.542 1.00 97.56 206 LEU A N 1
ATOM 1589 C CA . LEU A 1 206 ? -8.256 -5.908 -3.102 1.00 97.56 206 LEU A CA 1
ATOM 1590 C C . LEU A 1 206 ? -8.052 -7.404 -2.870 1.00 97.56 206 LEU A C 1
ATOM 1592 O O . LEU A 1 206 ? -8.888 -8.210 -3.274 1.00 97.56 206 LEU A O 1
ATOM 1596 N N . GLU A 1 207 ? -6.956 -7.772 -2.215 1.00 97.69 207 GLU A N 1
ATOM 1597 C CA . GLU A 1 207 ? -6.665 -9.145 -1.810 1.00 97.69 207 GLU A CA 1
ATOM 1598 C C . GLU A 1 207 ? -6.989 -9.312 -0.321 1.00 97.69 207 GLU A C 1
ATOM 1600 O O . GLU A 1 207 ? -6.419 -8.630 0.524 1.00 97.69 207 GLU A O 1
ATOM 1605 N N . LEU A 1 208 ? -7.898 -10.223 0.008 1.00 98.00 208 LEU A N 1
ATOM 1606 C CA . LEU A 1 208 ? -8.189 -10.672 1.365 1.00 98.00 208 LEU A CA 1
ATOM 1607 C C . LEU A 1 208 ? -7.450 -11.987 1.586 1.00 98.00 208 LEU A C 1
ATOM 1609 O O . LEU A 1 208 ? -7.729 -12.973 0.902 1.00 98.00 208 LEU A O 1
ATOM 1613 N N . VAL A 1 209 ? -6.494 -11.986 2.505 1.00 96.06 209 VAL A N 1
ATOM 1614 C CA . VAL A 1 209 ? -5.553 -13.087 2.728 1.00 96.06 209 VAL A CA 1
ATOM 1615 C C . VAL A 1 209 ? -5.825 -13.689 4.102 1.00 96.06 209 VAL A C 1
ATOM 1617 O O . VAL A 1 209 ? -5.815 -12.958 5.092 1.00 96.06 209 VAL A O 1
ATOM 1620 N N . GLY A 1 210 ? -6.103 -14.991 4.155 1.00 91.75 210 GLY A N 1
ATOM 1621 C CA . GLY A 1 210 ? -6.178 -15.735 5.417 1.00 91.75 210 GLY A CA 1
ATOM 1622 C C . GLY A 1 210 ? -4.805 -16.220 5.891 1.00 91.75 210 GLY A C 1
ATOM 1623 O O . GLY A 1 210 ? -3.828 -16.111 5.149 1.00 91.75 210 GLY A O 1
ATOM 1624 N N . ASP A 1 211 ? -4.757 -16.771 7.106 1.00 82.50 211 ASP A N 1
ATOM 1625 C CA . ASP A 1 211 ? -3.573 -17.458 7.659 1.00 82.50 211 ASP A CA 1
ATOM 1626 C C . ASP A 1 211 ? -3.090 -18.653 6.808 1.00 82.50 211 ASP A C 1
ATOM 1628 O O . ASP A 1 211 ? -3.921 -19.282 6.100 1.00 82.50 211 ASP A O 1
#

Sequence (211 aa):
RREGFSLMALHSDDIERDQQRVEARGLEGARRIEFRRAVVLPDGGQDEAVVSLAMLIQPAYPNLSTFICQQHKPQLVWVPAWCEHPNKADGIRGVTYVADEPDAVTGYYQALYGAERVHRTMSGLEVNTPNGIITILSSAVVGSRYPEFEGLLPAPEDRPCGIAISVHTQDLNAAMDCLVRAGVPFVRSRENTVRVGPEQAYGIVLELVGD